Protein AF-A0A8J3ZK05-F1 (afdb_monomer)

Structure (mmCIF, N/CA/C/O backbone):
data_AF-A0A8J3ZK05-F1
#
_entry.id   AF-A0A8J3ZK05-F1
#
loop_
_atom_site.group_PDB
_atom_site.id
_atom_site.type_symbol
_atom_site.label_atom_id
_atom_site.label_alt_id
_atom_site.label_comp_id
_atom_site.label_asym_id
_atom_site.label_entity_id
_atom_site.label_seq_id
_atom_site.pdbx_PDB_ins_code
_atom_site.Cartn_x
_atom_site.Cartn_y
_atom_site.Cartn_z
_atom_site.occupancy
_atom_site.B_iso_or_equiv
_atom_site.auth_seq_id
_atom_site.auth_comp_id
_atom_site.auth_asym_id
_atom_site.auth_atom_id
_atom_site.pdbx_PDB_model_num
ATOM 1 N N . MET A 1 1 ? -8.081 -12.816 9.085 1.00 96.75 1 MET A N 1
ATOM 2 C CA . MET A 1 1 ? -6.875 -12.286 9.758 1.00 96.75 1 MET A CA 1
ATOM 3 C C . MET A 1 1 ? -6.218 -11.251 8.855 1.00 96.75 1 MET A C 1
ATOM 5 O O . MET A 1 1 ? -6.296 -11.423 7.650 1.00 96.75 1 MET A O 1
ATOM 9 N N . TYR A 1 2 ? -5.614 -10.193 9.404 1.00 98.06 2 TYR A N 1
ATOM 10 C CA . TYR A 1 2 ? -4.837 -9.219 8.622 1.00 98.06 2 TYR A CA 1
ATOM 11 C C . TYR A 1 2 ? -3.349 -9.396 8.909 1.00 98.06 2 TYR A C 1
ATOM 13 O O . TYR A 1 2 ? -2.975 -9.487 10.077 1.00 98.06 2 TYR A O 1
ATOM 21 N N . VAL A 1 3 ? -2.526 -9.406 7.864 1.00 98.06 3 VAL A N 1
ATOM 22 C CA . VAL A 1 3 ? -1.064 -9.476 7.952 1.00 98.06 3 VAL A CA 1
ATOM 23 C C . VAL A 1 3 ? -0.496 -8.241 7.271 1.00 98.06 3 VAL A C 1
ATOM 25 O O . VAL A 1 3 ? -0.724 -8.031 6.086 1.00 98.06 3 VAL A O 1
ATOM 28 N N . ASN A 1 4 ? 0.213 -7.399 8.018 1.00 98.06 4 ASN A N 1
ATOM 29 C CA . ASN A 1 4 ? 0.840 -6.202 7.469 1.00 98.06 4 ASN A CA 1
ATOM 30 C C . ASN A 1 4 ? 2.235 -6.548 6.946 1.00 98.06 4 ASN A C 1
ATOM 32 O O . ASN A 1 4 ? 3.126 -6.882 7.721 1.00 98.06 4 ASN A O 1
ATOM 36 N N . LEU A 1 5 ? 2.411 -6.459 5.638 1.00 97.00 5 LEU A N 1
ATOM 37 C CA . LEU A 1 5 ? 3.672 -6.712 4.951 1.00 97.00 5 LEU A CA 1
ATOM 38 C C . LEU A 1 5 ? 4.384 -5.400 4.570 1.00 97.00 5 LEU A C 1
ATOM 40 O O . LEU A 1 5 ? 5.341 -5.386 3.804 1.00 97.00 5 LEU A O 1
ATOM 44 N N . THR A 1 6 ? 3.961 -4.274 5.146 1.00 95.75 6 THR A N 1
ATOM 45 C CA . THR A 1 6 ? 4.706 -3.013 5.084 1.00 95.75 6 THR A CA 1
ATOM 46 C C . THR A 1 6 ? 5.735 -2.938 6.226 1.00 95.75 6 THR A C 1
ATOM 48 O O . THR A 1 6 ? 5.556 -3.581 7.264 1.00 95.75 6 THR A O 1
ATOM 51 N N . PRO A 1 7 ? 6.828 -2.161 6.084 1.00 95.88 7 PRO A N 1
ATOM 52 C CA . PRO A 1 7 ? 7.903 -2.121 7.083 1.00 95.88 7 PRO A CA 1
ATOM 53 C C . PRO A 1 7 ? 7.535 -1.403 8.392 1.00 95.88 7 PRO A C 1
ATOM 55 O O . PRO A 1 7 ? 8.299 -1.472 9.354 1.00 95.88 7 PRO A O 1
ATOM 58 N N . HIS A 1 8 ? 6.398 -0.705 8.446 1.00 97.00 8 HIS A N 1
ATOM 59 C CA . HIS A 1 8 ? 6.000 0.115 9.591 1.00 97.00 8 HIS A CA 1
ATOM 60 C C . HIS A 1 8 ? 4.611 -0.278 10.107 1.00 97.00 8 HIS A C 1
ATOM 62 O O . HIS A 1 8 ? 3.798 -0.810 9.345 1.00 97.00 8 HIS A O 1
ATOM 68 N N . PRO A 1 9 ? 4.312 -0.039 11.399 1.00 98.12 9 PRO A N 1
ATOM 69 C CA . PRO A 1 9 ? 2.967 -0.225 11.925 1.00 98.12 9 PRO A CA 1
ATOM 70 C C . PRO A 1 9 ? 1.939 0.553 11.106 1.00 98.12 9 PRO A C 1
ATOM 72 O O . PRO A 1 9 ? 2.128 1.727 10.796 1.00 98.12 9 PRO A O 1
ATOM 75 N N . LEU A 1 10 ? 0.827 -0.100 10.779 1.00 98.38 10 LEU A N 1
ATOM 76 C CA . LEU A 1 10 ? -0.262 0.532 10.050 1.00 98.38 10 LEU A CA 1
ATOM 77 C C . LEU A 1 10 ? -1.322 1.032 11.027 1.00 98.38 10 LEU A C 1
ATOM 79 O O . LEU A 1 10 ? -2.020 0.234 11.656 1.00 98.38 10 LEU A O 1
ATOM 83 N N . HIS A 1 11 ? -1.446 2.351 11.133 1.00 98.56 11 HIS A N 1
ATOM 84 C CA . HIS A 1 11 ? -2.412 3.019 11.998 1.00 98.56 11 HIS A CA 1
ATOM 85 C C . HIS A 1 11 ? -3.693 3.293 11.205 1.00 98.56 11 HIS A C 1
ATOM 87 O O . HIS A 1 11 ? -3.723 4.171 10.349 1.00 98.56 11 HIS A O 1
ATOM 93 N N . ILE A 1 12 ? -4.749 2.522 11.452 1.00 98.62 12 ILE A N 1
ATOM 94 C CA . ILE A 1 12 ? -6.049 2.695 10.799 1.00 98.62 12 ILE A CA 1
ATOM 95 C C . ILE A 1 12 ? -6.890 3.654 11.634 1.00 98.62 12 ILE A C 1
ATOM 97 O O . ILE A 1 12 ? -7.221 3.354 12.781 1.00 98.62 12 ILE A O 1
ATOM 101 N N . TYR A 1 13 ? -7.252 4.789 11.050 1.00 98.75 13 TYR A N 1
ATOM 102 C CA . TYR A 1 13 ? -8.032 5.838 11.702 1.00 98.75 13 TYR A CA 1
ATOM 103 C C . TYR A 1 13 ? -9.547 5.666 11.484 1.00 98.75 13 TYR A C 1
ATOM 105 O O . TYR A 1 13 ? -9.953 5.066 10.484 1.00 98.75 13 TYR A O 1
ATOM 113 N N . PRO A 1 14 ? -10.395 6.198 12.389 1.00 98.69 14 PRO A N 1
ATOM 114 C CA . PRO A 1 14 ? -11.843 6.290 12.183 1.00 98.69 14 PRO A CA 1
ATOM 115 C C . PRO A 1 14 ? -12.223 6.939 10.843 1.00 98.69 14 PRO A C 1
ATOM 117 O O . PRO A 1 14 ? -11.527 7.834 10.361 1.00 98.69 14 PRO A O 1
ATOM 120 N N . LEU A 1 15 ? -13.336 6.512 10.237 1.00 98.38 15 LEU A N 1
ATOM 121 C CA . LEU A 1 15 ? -13.745 6.963 8.895 1.00 98.38 15 LEU A CA 1
ATOM 122 C C . LEU A 1 15 ? -14.036 8.467 8.805 1.00 98.38 15 LEU A C 1
ATOM 124 O O . LEU A 1 15 ? -13.901 9.044 7.728 1.00 98.38 15 LEU A O 1
ATOM 128 N N . ASP A 1 16 ? -14.437 9.068 9.917 1.00 98.31 16 ASP A N 1
ATOM 129 C CA . ASP A 1 16 ? -14.740 10.486 10.103 1.00 98.31 16 ASP A CA 1
ATOM 130 C C . ASP A 1 16 ? -13.510 11.327 10.476 1.00 98.31 16 ASP A C 1
ATOM 132 O O . ASP A 1 16 ? -13.614 12.548 10.583 1.00 98.31 16 ASP A O 1
ATOM 136 N N . THR A 1 17 ? -12.332 10.706 10.622 1.00 98.56 17 THR A N 1
ATOM 137 C CA . THR A 1 17 ? -11.081 11.437 10.865 1.00 98.56 17 THR A CA 1
ATOM 138 C C . THR A 1 17 ? -10.833 12.416 9.712 1.00 98.56 17 THR A C 1
ATOM 140 O O . THR A 1 17 ? -10.910 12.003 8.548 1.00 98.56 17 THR A O 1
ATOM 143 N N . PRO A 1 18 ? -10.524 13.696 9.982 1.00 98.44 18 PRO A N 1
ATOM 144 C CA . PRO A 1 18 ? -10.164 14.652 8.940 1.00 98.44 18 PRO A CA 1
ATOM 145 C C . PRO A 1 18 ? -8.935 14.212 8.132 1.00 98.44 18 PRO A C 1
ATOM 147 O O . PRO A 1 18 ? -8.128 13.403 8.581 1.00 98.44 18 PRO A O 1
ATOM 150 N N . ASP A 1 19 ? -8.762 14.772 6.934 1.00 98.56 19 ASP A N 1
ATOM 151 C CA . ASP A 1 19 ? -7.610 14.462 6.070 1.00 98.56 19 ASP A CA 1
ATOM 152 C C . ASP A 1 19 ? -6.268 14.859 6.703 1.00 98.56 19 ASP A C 1
ATOM 154 O O . ASP A 1 19 ? -5.235 14.269 6.381 1.00 98.56 19 ASP A O 1
ATOM 158 N N . ARG A 1 20 ? -6.291 15.856 7.593 1.00 98.56 20 ARG A N 1
ATOM 159 C CA . ARG A 1 20 ? -5.142 16.335 8.360 1.00 98.56 20 ARG A CA 1
ATOM 160 C C . ARG A 1 20 ? -5.507 16.456 9.828 1.00 98.56 20 ARG A C 1
ATOM 162 O O . ARG A 1 20 ? -6.559 17.013 10.140 1.00 98.56 20 ARG A O 1
ATOM 169 N N . ILE A 1 21 ? -4.638 15.978 10.705 1.00 98.50 21 ILE A N 1
ATOM 170 C CA . ILE A 1 21 ? -4.811 16.073 12.156 1.00 98.50 21 ILE A CA 1
ATOM 171 C C . ILE A 1 21 ? -3.481 16.416 12.827 1.00 98.50 21 ILE A C 1
ATOM 173 O O . ILE A 1 21 ? -2.419 16.102 12.298 1.00 98.50 21 ILE A O 1
ATOM 177 N N . GLU A 1 22 ? -3.540 17.006 14.017 1.00 98.38 22 GLU A N 1
ATOM 178 C CA . GLU A 1 22 ? -2.376 17.068 14.906 1.00 98.38 22 GLU A CA 1
ATOM 179 C C . GLU A 1 22 ? -2.007 15.632 15.338 1.00 98.38 22 GLU A C 1
ATOM 181 O O . GLU A 1 22 ? -2.908 14.881 15.750 1.00 98.38 22 GLU A O 1
ATOM 186 N N . PRO A 1 23 ? -0.736 15.204 15.265 1.00 96.69 23 PRO A N 1
ATOM 187 C CA . PRO A 1 23 ? -0.328 13.883 15.730 1.00 96.69 23 PRO A CA 1
ATOM 188 C C . PRO A 1 23 ? -0.796 13.591 17.165 1.00 96.69 23 PRO A C 1
ATOM 190 O O . PRO A 1 23 ? -0.569 14.355 18.095 1.00 96.69 23 PRO A O 1
ATOM 193 N N . GLY A 1 24 ? -1.487 12.464 17.349 1.00 96.19 24 GLY A N 1
ATOM 194 C CA . GLY A 1 24 ? -2.019 12.045 18.651 1.00 96.19 24 GLY A CA 1
ATOM 195 C C . GLY A 1 24 ? -3.367 12.660 19.048 1.00 96.19 24 GLY A C 1
ATOM 196 O O . GLY A 1 24 ? -3.973 12.177 20.001 1.00 96.19 24 GLY A O 1
ATOM 197 N N . SER A 1 25 ? -3.890 13.645 18.306 1.00 98.19 25 SER A N 1
ATOM 198 C CA . SER A 1 25 ? -5.218 14.230 18.584 1.00 98.19 25 SER A CA 1
ATOM 199 C C . SER A 1 25 ? -6.383 13.264 18.343 1.00 98.19 25 SER A C 1
ATOM 201 O O . SER A 1 25 ? -7.429 13.381 18.978 1.00 98.19 25 SER A O 1
ATOM 203 N N . VAL A 1 26 ? -6.196 12.284 17.456 1.00 98.31 26 VAL A N 1
ATOM 204 C CA . VAL A 1 26 ? -7.147 11.199 17.194 1.00 98.31 26 VAL A CA 1
ATOM 205 C C . VAL A 1 26 ? -6.427 9.872 17.391 1.00 98.31 26 VAL A C 1
ATOM 207 O O . VAL A 1 26 ? -5.375 9.630 16.797 1.00 98.31 26 VAL A O 1
ATOM 210 N N . ALA A 1 27 ? -6.989 8.993 18.219 1.00 98.38 27 ALA A N 1
ATOM 211 C CA . ALA A 1 27 ? -6.461 7.647 18.395 1.00 98.38 27 ALA A CA 1
ATOM 212 C C . ALA A 1 27 ? -6.761 6.784 17.159 1.00 98.38 27 ALA A C 1
ATOM 214 O O . ALA A 1 27 ? -7.867 6.815 16.614 1.00 98.38 27 ALA A O 1
ATOM 215 N N . ALA A 1 28 ? -5.789 5.974 16.734 1.00 98.31 28 ALA A N 1
ATOM 216 C CA . ALA A 1 28 ? -6.032 4.976 15.701 1.00 98.31 28 ALA A CA 1
ATOM 217 C C . ALA A 1 28 ? -7.085 3.969 16.195 1.00 98.31 28 ALA A C 1
ATOM 219 O O . ALA A 1 28 ? -6.960 3.413 17.286 1.00 98.31 28 ALA A O 1
ATOM 220 N N . ALA A 1 29 ? -8.096 3.692 15.373 1.00 98.25 29 ALA A N 1
ATOM 221 C CA . ALA A 1 29 ? -9.099 2.666 15.646 1.00 98.25 29 ALA A CA 1
ATOM 222 C C . ALA A 1 29 ? -8.474 1.263 15.692 1.00 98.25 29 ALA A C 1
ATOM 224 O O . ALA A 1 29 ? -8.958 0.372 16.390 1.00 98.25 29 ALA A O 1
ATOM 225 N N . ARG A 1 30 ? -7.391 1.054 14.935 1.00 98.44 30 ARG A N 1
ATOM 226 C CA . ARG A 1 30 ? -6.609 -0.182 14.955 1.00 98.44 30 ARG A CA 1
ATOM 227 C C . ARG A 1 30 ? -5.161 0.090 14.583 1.00 98.44 30 ARG A C 1
ATOM 229 O O . ARG A 1 30 ? -4.898 0.852 13.662 1.00 98.44 30 ARG A O 1
ATOM 236 N N . ILE A 1 31 ? -4.235 -0.601 15.236 1.00 98.44 31 ILE A N 1
ATOM 237 C CA . ILE A 1 31 ? -2.822 -0.630 14.850 1.00 98.44 31 ILE A CA 1
ATOM 238 C C . ILE A 1 31 ? -2.491 -2.057 14.419 1.00 98.44 31 ILE A C 1
ATOM 240 O O . ILE A 1 31 ? -2.759 -3.006 15.158 1.00 98.44 31 ILE A O 1
ATOM 244 N N . ILE A 1 32 ? -1.957 -2.224 13.210 1.00 98.44 32 ILE A N 1
ATOM 245 C CA . ILE A 1 32 ? -1.521 -3.526 12.692 1.00 98.44 32 ILE A CA 1
ATOM 246 C C . ILE A 1 32 ? 0.012 -3.513 12.626 1.00 98.44 32 ILE A C 1
ATOM 248 O O . ILE A 1 32 ? 0.568 -2.823 11.763 1.00 98.44 32 ILE A O 1
ATOM 252 N N . PRO A 1 33 ? 0.715 -4.222 13.530 1.00 98.31 33 PRO A N 1
ATOM 253 C CA . PRO A 1 33 ? 2.174 -4.243 13.524 1.00 98.31 33 PRO A CA 1
ATOM 254 C C . PRO A 1 33 ? 2.692 -4.922 12.249 1.00 98.31 33 PRO A C 1
ATOM 256 O O . PRO A 1 33 ? 1.975 -5.759 11.692 1.00 98.31 33 PRO A O 1
ATOM 259 N N . PRO A 1 34 ? 3.915 -4.599 11.791 1.00 98.06 34 PRO A N 1
ATOM 260 C CA . PRO A 1 34 ? 4.570 -5.359 10.733 1.00 98.06 34 PRO A CA 1
ATOM 261 C C . PRO A 1 34 ? 4.590 -6.853 11.064 1.00 98.06 34 PRO A C 1
ATOM 263 O O . PRO A 1 34 ? 4.740 -7.241 12.226 1.00 98.06 34 PRO A O 1
ATOM 266 N N . SER A 1 35 ? 4.437 -7.690 10.043 1.00 97.38 35 SER A N 1
ATOM 267 C CA . SER A 1 35 ? 4.545 -9.137 10.185 1.00 97.38 35 SER A CA 1
ATOM 268 C C . SER A 1 35 ? 5.934 -9.515 10.695 1.00 97.38 35 SER A C 1
ATOM 270 O O . SER A 1 35 ? 6.943 -9.092 10.139 1.00 97.38 35 SER A O 1
ATOM 272 N N . SER A 1 36 ? 5.995 -10.346 11.736 1.00 96.69 36 SER A N 1
ATOM 273 C CA . SER A 1 36 ? 7.248 -10.960 12.190 1.00 96.69 36 SER A CA 1
ATOM 274 C C . SER A 1 36 ? 7.613 -12.212 11.389 1.00 96.69 36 SER A C 1
ATOM 276 O O . SER A 1 36 ? 8.771 -12.617 11.381 1.00 96.69 36 SER A O 1
ATOM 278 N N . ALA A 1 37 ? 6.632 -12.832 10.727 1.00 96.25 37 ALA A N 1
ATOM 279 C CA . ALA A 1 37 ? 6.803 -14.080 9.985 1.00 96.25 37 ALA A CA 1
ATOM 280 C C . ALA A 1 37 ? 7.218 -13.863 8.523 1.00 96.25 37 ALA A C 1
ATOM 282 O O . ALA A 1 37 ? 7.722 -14.782 7.881 1.00 96.25 37 ALA A O 1
ATOM 283 N N . HIS A 1 38 ? 6.987 -12.664 7.987 1.00 94.31 38 HIS A N 1
ATOM 284 C CA . HIS A 1 38 ? 7.220 -12.351 6.583 1.00 94.31 38 HIS A CA 1
ATOM 285 C C . HIS A 1 38 ? 7.986 -11.032 6.466 1.00 94.31 38 HIS A C 1
ATOM 287 O O . HIS A 1 38 ? 7.596 -10.062 7.119 1.00 94.31 38 HIS A O 1
ATOM 293 N N . PRO A 1 39 ? 9.052 -10.970 5.649 1.00 92.44 39 PRO A N 1
ATOM 294 C CA . PRO A 1 39 ? 9.721 -9.709 5.372 1.00 92.44 39 PRO A CA 1
ATOM 295 C C . PRO A 1 39 ? 8.771 -8.764 4.618 1.00 92.44 39 PRO A C 1
ATOM 297 O O . PRO A 1 39 ? 7.850 -9.238 3.949 1.00 92.44 39 PRO A O 1
ATOM 300 N N . PRO A 1 40 ? 8.994 -7.439 4.679 1.00 93.50 40 PRO A N 1
ATOM 301 C CA . PRO A 1 40 ? 8.180 -6.511 3.914 1.00 93.50 40 PRO A CA 1
ATOM 302 C C . PRO A 1 40 ? 8.276 -6.789 2.414 1.00 93.50 40 PRO A C 1
ATOM 304 O O . PRO A 1 40 ? 9.395 -6.879 1.892 1.00 93.50 40 PRO A O 1
ATOM 307 N N . ALA A 1 41 ? 7.145 -6.894 1.714 1.00 90.31 41 ALA A N 1
ATOM 308 C CA . ALA A 1 41 ? 7.199 -7.117 0.278 1.00 90.31 41 ALA A CA 1
ATOM 309 C C . ALA A 1 41 ? 7.644 -5.845 -0.441 1.00 90.31 41 ALA A C 1
ATOM 311 O O . ALA A 1 41 ? 7.339 -4.707 -0.067 1.00 90.31 41 ALA A O 1
ATOM 312 N N . ARG A 1 42 ? 8.415 -6.045 -1.503 1.00 88.25 42 ARG A N 1
ATOM 313 C CA . ARG A 1 42 ? 8.965 -4.979 -2.338 1.00 88.25 42 ARG A CA 1
ATOM 314 C C . ARG A 1 42 ? 8.777 -5.376 -3.781 1.00 88.25 42 ARG A C 1
ATOM 316 O O . ARG A 1 42 ? 8.787 -6.557 -4.086 1.00 88.25 42 ARG A O 1
ATOM 323 N N . LEU A 1 43 ? 8.620 -4.406 -4.671 1.00 87.06 43 LEU A N 1
ATOM 324 C CA . LEU A 1 43 ? 8.711 -4.699 -6.094 1.00 87.06 43 LEU A CA 1
ATOM 325 C C . LEU A 1 43 ? 10.186 -4.956 -6.431 1.00 87.06 43 LEU A C 1
ATOM 327 O O . LEU A 1 43 ? 11.043 -4.177 -6.012 1.00 87.06 43 LEU A O 1
ATOM 331 N N . GLY A 1 44 ? 10.473 -6.048 -7.142 1.00 85.12 44 GLY A N 1
ATOM 332 C CA . GLY A 1 44 ? 11.817 -6.314 -7.645 1.00 85.12 44 GLY A CA 1
ATOM 333 C C . GLY A 1 44 ? 12.272 -5.185 -8.569 1.00 85.12 44 GLY A C 1
ATOM 334 O O . GLY A 1 44 ? 11.454 -4.559 -9.253 1.00 85.12 44 GLY A O 1
ATOM 335 N N . GLN A 1 45 ? 13.572 -4.908 -8.552 1.00 87.75 45 GLN A N 1
ATOM 336 C CA . GLN A 1 45 ? 14.191 -3.902 -9.404 1.00 87.75 45 GLN A CA 1
ATOM 337 C C . GLN A 1 45 ? 15.431 -4.497 -10.061 1.00 87.75 45 GLN A C 1
ATOM 339 O O . GLN A 1 45 ? 16.261 -5.107 -9.392 1.00 87.75 45 GLN A O 1
ATOM 344 N N . THR A 1 46 ? 15.562 -4.291 -11.363 1.00 88.00 46 THR A N 1
ATOM 345 C CA . THR A 1 46 ? 16.748 -4.664 -12.129 1.00 88.00 46 THR A CA 1
ATOM 346 C C . THR A 1 46 ? 17.232 -3.419 -12.851 1.00 88.00 46 THR A C 1
ATOM 348 O O . THR A 1 46 ? 16.519 -2.873 -13.693 1.00 88.00 46 THR A O 1
ATOM 351 N N . VAL A 1 47 ? 18.426 -2.946 -12.492 1.00 90.50 47 VAL A N 1
ATOM 352 C CA . VAL A 1 47 ? 19.091 -1.865 -13.225 1.00 90.50 47 VAL A CA 1
ATOM 353 C C . VAL A 1 47 ? 19.450 -2.411 -14.604 1.00 90.50 47 VAL A C 1
ATOM 355 O O . VAL A 1 47 ? 20.075 -3.464 -14.712 1.00 90.50 47 VAL A O 1
ATOM 358 N N . LEU A 1 48 ? 18.985 -1.742 -15.651 1.00 90.00 48 LEU A N 1
ATOM 359 C CA . LEU A 1 48 ? 19.356 -2.039 -17.026 1.00 90.00 48 LEU A CA 1
ATOM 360 C C . LEU A 1 48 ? 20.738 -1.420 -17.260 1.00 90.00 48 LEU A C 1
ATOM 362 O O . LEU A 1 48 ? 20.995 -0.318 -16.784 1.00 90.00 48 LEU A O 1
ATOM 366 N N . ASP A 1 49 ? 21.627 -2.097 -17.994 1.00 87.12 49 ASP A N 1
ATOM 367 C CA . ASP A 1 49 ? 23.015 -1.649 -18.251 1.00 87.12 49 ASP A CA 1
ATOM 368 C C . ASP A 1 49 ? 23.119 -0.330 -19.067 1.00 87.12 49 ASP A C 1
ATOM 370 O O . ASP A 1 49 ? 24.173 0.010 -19.609 1.00 87.12 49 ASP A O 1
ATOM 374 N N . SER A 1 50 ? 22.029 0.432 -19.177 1.00 86.25 50 SER A N 1
ATOM 375 C CA . SER A 1 50 ? 21.966 1.778 -19.728 1.00 86.25 50 SER A CA 1
ATOM 376 C C . SER A 1 50 ? 21.824 2.827 -18.621 1.00 86.25 50 SER A C 1
ATOM 378 O O . SER A 1 50 ? 20.921 2.800 -17.784 1.00 86.25 50 SER A O 1
ATOM 380 N N . CYS A 1 51 ? 22.710 3.820 -18.654 1.00 93.38 51 CYS A N 1
ATOM 381 C CA . CYS A 1 51 ? 22.559 5.051 -17.893 1.00 93.38 51 CYS A CA 1
ATOM 382 C C . CYS A 1 51 ? 22.928 6.255 -18.764 1.00 93.38 51 CYS A C 1
ATOM 384 O O . CYS A 1 51 ? 23.714 6.153 -19.711 1.00 93.38 51 CYS A O 1
ATOM 386 N N . PHE A 1 52 ? 22.362 7.415 -18.448 1.00 94.75 52 PHE A N 1
ATOM 387 C CA . PHE A 1 52 ? 22.755 8.682 -19.057 1.00 94.75 52 PHE A CA 1
ATOM 388 C C . PHE A 1 52 ? 22.900 9.766 -17.995 1.00 94.75 52 PHE A C 1
ATOM 390 O O . PHE A 1 52 ? 22.415 9.639 -16.874 1.00 94.75 52 PHE A O 1
ATOM 397 N N . ARG A 1 53 ? 23.601 10.850 -18.334 1.00 96.75 53 ARG A N 1
ATOM 398 C CA . ARG A 1 53 ? 23.687 12.034 -17.475 1.00 96.75 53 ARG A CA 1
ATOM 399 C C . ARG A 1 53 ? 22.813 13.152 -18.024 1.00 96.75 53 ARG A C 1
ATOM 401 O O . ARG A 1 53 ? 22.888 13.459 -19.211 1.00 96.75 53 ARG A O 1
ATOM 408 N N . HIS A 1 54 ? 22.047 13.792 -17.150 1.00 94.81 54 HIS A N 1
ATOM 409 C CA . HIS A 1 54 ? 21.281 15.000 -17.447 1.00 94.81 54 HIS A CA 1
ATOM 410 C C . HIS A 1 54 ? 21.592 16.048 -16.378 1.00 94.81 54 HIS A C 1
ATOM 412 O O . HIS A 1 54 ? 21.409 15.782 -15.196 1.00 94.81 54 HIS A O 1
ATOM 418 N N . ASP A 1 55 ? 22.156 17.192 -16.774 1.00 95.06 55 ASP A N 1
ATOM 419 C CA . ASP A 1 55 ? 22.585 18.265 -15.861 1.00 95.06 55 ASP A CA 1
ATOM 420 C C . ASP A 1 55 ? 23.478 17.785 -14.698 1.00 95.06 55 ASP A C 1
ATOM 422 O O . ASP A 1 55 ? 23.359 18.206 -13.551 1.00 95.06 55 ASP A O 1
ATOM 426 N N . GLY A 1 56 ? 24.392 16.855 -14.995 1.00 96.12 56 GLY A N 1
ATOM 427 C CA . GLY A 1 56 ? 25.308 16.268 -14.011 1.00 96.12 56 GLY A CA 1
ATOM 428 C C . GLY A 1 56 ? 24.704 15.150 -13.153 1.00 96.12 56 GLY A C 1
ATOM 429 O O . GLY A 1 56 ? 25.461 14.423 -12.507 1.00 96.12 56 GLY A O 1
ATOM 430 N N . ILE A 1 57 ? 23.387 14.943 -13.209 1.00 95.94 57 ILE A N 1
ATOM 431 C CA . ILE A 1 57 ? 22.664 13.878 -12.503 1.00 95.94 57 ILE A CA 1
ATOM 432 C C . ILE A 1 57 ? 22.759 12.585 -13.315 1.00 95.94 57 ILE A C 1
ATOM 434 O O . ILE A 1 57 ? 22.515 12.595 -14.520 1.00 95.94 57 ILE A O 1
ATOM 438 N N . VAL A 1 58 ? 23.128 11.476 -12.669 1.00 96.38 58 VAL A N 1
ATOM 439 C CA . VAL A 1 58 ? 23.104 10.141 -13.286 1.00 96.38 58 VAL A CA 1
ATOM 440 C C . VAL A 1 58 ? 21.675 9.613 -13.246 1.00 96.38 58 VAL A C 1
ATOM 442 O O . VAL A 1 58 ? 21.055 9.585 -12.186 1.00 96.38 58 VAL A O 1
ATOM 445 N N . VAL A 1 59 ? 21.167 9.209 -14.404 1.00 96.62 59 VAL A N 1
ATOM 446 C CA . VAL A 1 59 ? 19.859 8.584 -14.583 1.00 96.62 59 VAL A CA 1
ATOM 447 C C . VAL A 1 59 ? 20.095 7.156 -15.055 1.00 96.62 59 VAL A C 1
ATOM 449 O O . VAL A 1 59 ? 20.719 6.944 -16.095 1.00 96.62 59 VAL A O 1
ATOM 452 N N . GLU A 1 60 ? 19.622 6.191 -14.276 1.00 96.19 60 GLU A N 1
ATOM 453 C CA . GLU A 1 60 ? 19.668 4.766 -14.604 1.00 96.19 60 GLU A CA 1
ATOM 454 C C . GLU A 1 60 ? 18.311 4.325 -15.146 1.00 96.19 60 GLU A C 1
ATOM 456 O O . GLU A 1 60 ? 17.265 4.722 -14.621 1.00 96.19 60 GLU A O 1
ATOM 461 N N . ASP A 1 61 ? 18.321 3.483 -16.175 1.00 92.38 61 ASP A N 1
ATOM 462 C CA . A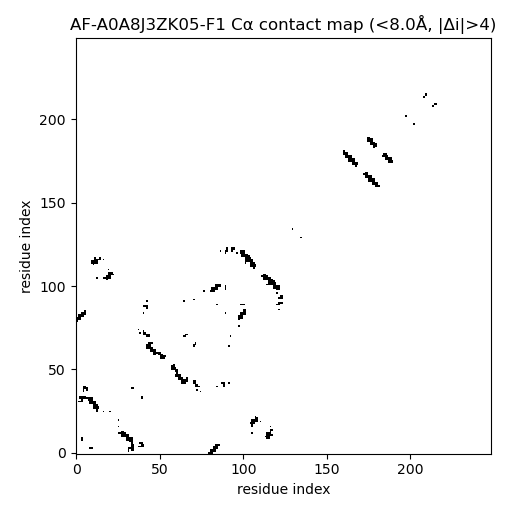SP A 1 61 ? 17.105 2.803 -16.595 1.00 92.38 61 ASP A CA 1
ATOM 463 C C . ASP A 1 61 ? 16.876 1.604 -15.668 1.00 92.38 61 ASP A C 1
ATOM 465 O O . ASP A 1 61 ? 17.725 0.727 -15.543 1.00 92.38 61 ASP A O 1
ATOM 469 N N . VAL A 1 62 ? 15.725 1.551 -14.996 1.00 90.62 62 VAL A N 1
ATOM 470 C CA . VAL A 1 62 ? 15.401 0.474 -14.049 1.00 90.62 62 VAL A CA 1
ATOM 471 C C . VAL A 1 62 ? 14.125 -0.226 -14.491 1.00 90.62 62 VAL A C 1
ATOM 473 O O . VAL A 1 62 ? 13.067 0.394 -14.625 1.00 90.62 62 VAL A O 1
ATOM 476 N N . ALA A 1 63 ? 14.211 -1.538 -14.695 1.00 85.88 63 ALA A N 1
ATOM 477 C CA . ALA A 1 63 ? 13.044 -2.384 -14.865 1.00 85.88 63 ALA A CA 1
ATOM 478 C C . ALA A 1 63 ? 12.488 -2.756 -13.488 1.00 85.88 63 ALA A C 1
ATOM 480 O O . ALA A 1 63 ? 13.147 -3.420 -12.689 1.00 85.88 63 ALA A O 1
ATOM 481 N N . PHE A 1 64 ? 11.255 -2.334 -13.222 1.00 84.94 64 PHE A N 1
ATOM 482 C CA . PHE A 1 64 ? 10.516 -2.730 -12.031 1.00 84.94 64 PHE A CA 1
ATOM 483 C C . PHE A 1 64 ? 9.578 -3.877 -12.365 1.00 84.94 64 PHE A C 1
ATOM 485 O O . PHE A 1 64 ? 8.809 -3.809 -13.327 1.00 84.94 64 PHE A O 1
ATOM 492 N N . GLY A 1 65 ? 9.599 -4.922 -11.553 1.00 76.62 65 GLY A N 1
ATOM 493 C CA . GLY A 1 65 ? 8.767 -6.082 -11.804 1.00 76.62 65 GLY A CA 1
ATOM 494 C C . GLY A 1 65 ? 9.229 -7.313 -11.046 1.00 76.62 65 GLY A C 1
ATOM 495 O O . GLY A 1 65 ? 10.152 -7.247 -10.236 1.00 76.62 65 GLY A O 1
ATOM 496 N N . PRO A 1 66 ? 8.565 -8.448 -11.279 1.00 66.56 66 PRO A N 1
ATOM 497 C CA . PRO A 1 66 ? 9.078 -9.721 -10.818 1.00 66.56 66 PRO A CA 1
ATOM 498 C C . PRO A 1 66 ? 10.438 -9.989 -11.478 1.00 66.56 66 PRO A C 1
ATOM 500 O O . PRO A 1 66 ? 10.497 -10.101 -12.703 1.00 66.56 66 PRO A O 1
ATOM 503 N N . GLU A 1 67 ? 11.523 -10.100 -10.706 1.00 59.31 67 GLU A N 1
ATOM 504 C CA . GLU A 1 67 ? 12.784 -10.642 -11.232 1.00 59.31 67 GLU A CA 1
ATOM 505 C C . GLU A 1 67 ? 12.473 -12.012 -11.846 1.00 59.31 67 GLU A C 1
ATOM 507 O O . GLU A 1 67 ? 11.969 -12.893 -11.149 1.00 59.31 67 GLU A O 1
ATOM 512 N N . ALA A 1 68 ? 12.680 -12.173 -13.157 1.00 52.88 68 ALA A N 1
ATOM 513 C CA . ALA A 1 68 ? 12.548 -13.450 -13.864 1.00 52.88 68 ALA A CA 1
ATOM 514 C C . ALA A 1 68 ? 11.344 -14.321 -13.413 1.00 52.88 68 ALA A C 1
ATOM 516 O O . ALA A 1 68 ? 11.495 -15.496 -13.081 1.00 52.88 68 ALA A O 1
ATOM 517 N N . GLY A 1 69 ? 10.139 -13.740 -13.348 1.00 46.91 69 GLY A N 1
ATOM 518 C CA . GLY A 1 69 ? 8.910 -14.482 -13.026 1.00 46.91 69 GLY A CA 1
ATOM 519 C C . GLY A 1 69 ? 8.593 -14.668 -11.537 1.00 46.91 69 GLY A C 1
ATOM 520 O O . GLY A 1 69 ? 7.595 -15.309 -11.223 1.00 46.91 69 GLY A O 1
ATOM 521 N N . HIS A 1 70 ? 9.359 -14.075 -10.619 1.00 48.22 70 HIS A N 1
ATOM 522 C CA . HIS A 1 70 ? 9.044 -14.081 -9.190 1.00 48.22 70 HIS A CA 1
ATOM 523 C C . HIS A 1 70 ? 8.498 -12.719 -8.771 1.00 48.22 70 HIS A C 1
ATOM 525 O O . HIS A 1 70 ? 9.255 -11.766 -8.597 1.00 48.22 70 HIS A O 1
ATOM 531 N N . THR A 1 71 ? 7.175 -12.596 -8.609 1.00 54.91 71 THR A N 1
ATOM 532 C CA . THR A 1 71 ? 6.593 -11.463 -7.870 1.00 54.91 71 THR A CA 1
ATOM 533 C C . THR A 1 71 ? 7.225 -11.482 -6.496 1.00 54.91 71 THR A C 1
ATOM 535 O O . THR A 1 71 ? 6.976 -12.406 -5.726 1.00 54.91 71 THR A O 1
ATOM 538 N N . ALA A 1 72 ? 8.115 -10.533 -6.240 1.00 57.75 72 ALA A N 1
ATOM 539 C CA . ALA A 1 72 ? 8.945 -10.528 -5.054 1.00 57.75 72 ALA A CA 1
ATOM 540 C C . ALA A 1 72 ? 8.120 -10.807 -3.779 1.00 57.75 72 ALA A C 1
ATOM 542 O O . ALA A 1 72 ? 7.195 -10.074 -3.440 1.00 57.75 72 ALA A O 1
ATOM 543 N N . ALA A 1 73 ? 8.462 -11.933 -3.142 1.00 75.25 73 ALA A N 1
ATOM 544 C CA . ALA A 1 73 ? 8.172 -12.361 -1.773 1.00 75.25 73 ALA A CA 1
ATOM 545 C C . ALA A 1 73 ? 6.750 -12.153 -1.207 1.00 75.25 73 ALA A C 1
ATOM 547 O O . ALA A 1 73 ? 6.608 -12.004 0.007 1.00 75.25 73 ALA A O 1
ATOM 548 N N . LEU A 1 74 ? 5.692 -12.180 -2.023 1.00 90.75 74 LEU A N 1
ATOM 549 C CA . LEU A 1 74 ? 4.342 -12.285 -1.466 1.00 90.75 74 LEU A CA 1
ATOM 550 C C . LEU A 1 74 ? 4.124 -13.707 -0.922 1.00 90.75 74 LEU A C 1
ATOM 552 O O . LEU A 1 74 ? 4.336 -14.663 -1.669 1.00 90.75 74 LEU A O 1
ATOM 556 N N . PRO A 1 75 ? 3.680 -13.876 0.336 1.00 93.38 75 PRO A N 1
ATOM 557 C CA . PRO A 1 75 ? 3.287 -15.183 0.850 1.00 93.38 75 PRO A CA 1
ATOM 558 C C . PRO A 1 75 ? 2.153 -15.790 0.018 1.00 93.38 75 PRO A C 1
ATOM 560 O O . PRO A 1 75 ? 1.302 -15.062 -0.510 1.00 93.38 75 PRO A O 1
ATOM 563 N N . ASP A 1 76 ? 2.105 -17.120 -0.069 1.00 93.62 76 ASP A N 1
ATOM 564 C CA . ASP A 1 76 ? 0.996 -17.818 -0.721 1.00 93.62 76 ASP A CA 1
ATOM 565 C C . ASP A 1 76 ? -0.353 -17.418 -0.094 1.00 93.62 76 ASP A C 1
ATOM 567 O O . ASP A 1 76 ? -0.421 -17.181 1.116 1.00 93.62 76 ASP A O 1
ATOM 571 N N . PRO A 1 77 ? -1.439 -17.317 -0.885 1.00 95.56 77 PRO A N 1
ATOM 572 C CA . PRO A 1 77 ? -2.755 -17.006 -0.343 1.00 95.56 77 PRO A CA 1
ATOM 573 C C . PRO A 1 77 ? -3.189 -18.045 0.693 1.00 95.56 77 PRO A C 1
ATOM 575 O O . PRO A 1 77 ? -3.209 -19.246 0.421 1.00 95.56 77 PRO A O 1
ATOM 578 N N . VAL A 1 78 ? -3.614 -17.577 1.866 1.00 97.25 78 VAL A N 1
ATOM 579 C CA . VAL A 1 78 ? -4.182 -18.424 2.921 1.00 97.25 78 VAL A CA 1
ATOM 580 C C . VAL A 1 78 ? -5.639 -18.038 3.129 1.00 97.25 78 VAL A C 1
ATOM 582 O O . VAL A 1 78 ? -5.952 -16.873 3.374 1.00 97.25 78 VAL A O 1
ATOM 585 N N . ALA A 1 79 ? -6.544 -19.017 3.070 1.00 97.06 79 ALA A N 1
ATOM 586 C CA . ALA A 1 79 ? -7.976 -18.783 3.230 1.00 97.06 79 ALA A CA 1
ATOM 587 C C . ALA A 1 79 ? -8.289 -18.015 4.529 1.00 97.06 79 ALA A C 1
ATOM 589 O O . ALA A 1 79 ? -7.830 -18.368 5.615 1.00 97.06 79 ALA A O 1
ATOM 590 N N . GLY A 1 80 ? -9.077 -16.943 4.408 1.00 97.25 80 GLY A N 1
ATOM 591 C CA . GLY A 1 80 ? -9.433 -16.074 5.532 1.00 97.25 80 GLY A CA 1
ATOM 592 C C . GLY A 1 80 ? -8.328 -15.109 5.982 1.00 97.25 80 GLY A C 1
ATOM 593 O O . GLY A 1 80 ? -8.544 -14.366 6.946 1.00 97.25 80 GLY A O 1
ATOM 594 N N . THR A 1 81 ? -7.177 -15.076 5.310 1.00 98.06 81 THR A N 1
ATOM 595 C CA . THR A 1 81 ? -6.099 -14.105 5.539 1.00 98.06 81 THR A CA 1
ATOM 596 C C . THR A 1 81 ? -6.112 -13.030 4.461 1.00 98.06 81 THR A C 1
ATOM 598 O O . THR A 1 81 ? -6.338 -13.312 3.294 1.00 98.06 81 THR A O 1
ATOM 601 N N . TRP A 1 82 ? -5.883 -11.791 4.883 1.00 98.38 82 TRP A N 1
ATOM 602 C CA . TRP A 1 82 ? -5.727 -10.628 4.023 1.00 98.38 82 TRP A CA 1
ATOM 603 C C . TRP A 1 82 ? -4.345 -10.032 4.257 1.00 98.38 82 TRP A C 1
ATOM 605 O O . TRP A 1 82 ? -3.998 -9.722 5.403 1.00 98.38 82 TRP A O 1
ATOM 615 N N . TYR A 1 83 ? -3.578 -9.844 3.192 1.00 97.81 83 TYR A N 1
ATOM 616 C CA . TYR A 1 83 ? -2.248 -9.245 3.262 1.00 97.81 83 TYR A CA 1
ATOM 617 C C . TYR A 1 83 ? -2.327 -7.763 2.908 1.00 97.81 83 TYR A C 1
ATOM 619 O O . TYR A 1 83 ? -2.953 -7.388 1.919 1.00 97.81 83 TYR A O 1
ATOM 627 N N . ILE A 1 84 ? -1.727 -6.910 3.735 1.00 98.25 84 ILE A N 1
ATOM 628 C CA . ILE A 1 84 ? -1.724 -5.460 3.546 1.00 98.25 84 ILE A CA 1
ATOM 629 C C . ILE A 1 84 ? -0.355 -5.020 3.053 1.00 98.25 84 ILE A C 1
ATOM 631 O O . ILE A 1 84 ? 0.648 -5.280 3.715 1.00 98.25 84 ILE A O 1
ATOM 635 N N . GLU A 1 85 ? -0.341 -4.316 1.926 1.00 96.12 85 GLU A N 1
ATOM 636 C CA . GLU A 1 85 ? 0.864 -3.992 1.170 1.00 96.12 85 GLU A CA 1
ATOM 637 C C . GLU A 1 85 ? 0.913 -2.546 0.685 1.00 96.12 85 GLU A C 1
ATOM 639 O O . GLU A 1 85 ? -0.074 -1.808 0.728 1.00 96.12 85 GLU A O 1
ATOM 644 N N . SER A 1 86 ? 2.072 -2.133 0.166 1.00 95.31 86 SER A N 1
ATOM 645 C CA . SER A 1 86 ? 2.174 -0.866 -0.566 1.00 95.31 86 SER A CA 1
ATOM 646 C C . SER A 1 86 ? 1.329 -0.884 -1.848 1.00 95.31 86 SER A C 1
ATOM 648 O O . SER A 1 86 ? 1.165 -1.922 -2.492 1.00 95.31 86 SER A O 1
ATOM 650 N N . LEU A 1 87 ? 0.833 0.288 -2.268 1.00 93.94 87 LEU A N 1
ATOM 651 C CA . LEU A 1 87 ? 0.031 0.417 -3.491 1.00 93.94 87 LEU A CA 1
ATOM 652 C C . LEU A 1 87 ? 0.757 -0.138 -4.727 1.00 93.94 87 LEU A C 1
ATOM 654 O O . LEU A 1 87 ? 0.143 -0.810 -5.547 1.00 93.94 87 LEU A O 1
ATOM 658 N N . VAL A 1 88 ? 2.064 0.110 -4.842 1.00 92.00 88 VAL A N 1
ATOM 659 C CA . VAL A 1 88 ? 2.882 -0.337 -5.980 1.00 92.00 88 VAL A CA 1
ATOM 660 C C . VAL A 1 88 ? 2.910 -1.867 -6.084 1.00 92.00 88 VAL A C 1
ATOM 662 O O . VAL A 1 88 ? 2.712 -2.406 -7.171 1.00 92.00 88 VAL A O 1
ATOM 665 N N . VAL A 1 89 ? 3.086 -2.569 -4.958 1.00 91.69 89 VAL A N 1
ATOM 666 C CA . VAL A 1 89 ? 3.045 -4.042 -4.905 1.00 91.69 89 VAL A CA 1
ATOM 667 C C . VAL A 1 89 ? 1.628 -4.559 -5.172 1.00 91.69 89 VAL A C 1
ATOM 669 O O . VAL A 1 89 ? 1.440 -5.487 -5.955 1.00 91.69 89 VAL A O 1
ATOM 672 N N . GLY A 1 90 ? 0.606 -3.924 -4.595 1.00 92.81 90 GLY A N 1
ATOM 673 C CA . GLY A 1 90 ? -0.785 -4.308 -4.843 1.00 92.81 90 GLY A CA 1
ATOM 674 C C . GLY A 1 90 ? -1.193 -4.188 -6.318 1.00 92.81 90 GLY A C 1
ATOM 675 O O . GLY A 1 90 ? -1.895 -5.052 -6.840 1.00 92.81 90 GLY A O 1
ATOM 676 N N . LEU A 1 91 ? -0.730 -3.151 -7.021 1.00 90.88 91 LEU A N 1
ATOM 677 C CA . LEU A 1 91 ? -1.005 -2.969 -8.450 1.00 90.88 91 LEU A CA 1
ATOM 678 C C . LEU A 1 91 ? -0.239 -3.964 -9.333 1.00 90.88 91 LEU A C 1
ATOM 680 O O . LEU A 1 91 ? -0.782 -4.410 -10.348 1.00 90.88 91 LEU A O 1
ATOM 684 N N . SER A 1 92 ? 0.985 -4.353 -8.960 1.00 89.25 92 SER A N 1
ATOM 685 C CA . SER A 1 92 ? 1.738 -5.370 -9.708 1.00 89.25 92 SER A CA 1
ATOM 686 C C . SER A 1 92 ? 1.120 -6.766 -9.561 1.00 89.25 92 SER A C 1
ATOM 688 O O . SER A 1 92 ? 1.098 -7.526 -10.528 1.00 89.25 92 SER A O 1
ATOM 690 N N . ALA A 1 93 ? 0.520 -7.062 -8.405 1.00 90.56 93 ALA A N 1
ATOM 691 C CA . ALA A 1 93 ? -0.155 -8.321 -8.091 1.00 90.56 93 ALA A CA 1
ATOM 692 C C . ALA A 1 93 ? -1.694 -8.232 -8.161 1.00 90.56 93 ALA A C 1
ATOM 694 O O . ALA A 1 93 ? -2.402 -8.961 -7.476 1.00 90.56 93 ALA A O 1
ATOM 695 N N . SER A 1 94 ? -2.230 -7.364 -9.022 1.00 89.88 94 SER A N 1
ATOM 696 C CA . SER A 1 94 ? -3.677 -7.086 -9.161 1.00 89.88 94 SER A CA 1
ATOM 697 C C . SER A 1 94 ? -4.595 -8.275 -9.511 1.00 89.88 94 SER A C 1
ATOM 699 O O . SER A 1 94 ? -5.810 -8.108 -9.544 1.00 89.88 94 SER A O 1
ATOM 701 N N . THR A 1 95 ? -4.042 -9.452 -9.815 1.00 89.31 95 THR A N 1
ATOM 702 C CA . THR A 1 95 ? -4.802 -10.702 -9.989 1.00 89.31 95 THR A CA 1
ATOM 703 C C . THR A 1 95 ? -5.064 -11.422 -8.666 1.00 89.31 95 THR A C 1
ATOM 705 O O . THR A 1 95 ? -5.772 -12.424 -8.657 1.00 89.31 95 THR A O 1
ATOM 708 N N . ARG A 1 96 ? -4.474 -10.962 -7.557 1.00 92.38 96 ARG A N 1
ATOM 709 C CA . ARG A 1 96 ? -4.684 -11.538 -6.231 1.00 92.38 96 ARG A CA 1
ATOM 710 C C . ARG A 1 96 ? -5.844 -10.879 -5.511 1.00 92.38 96 ARG A C 1
ATOM 712 O O . ARG A 1 96 ? -5.851 -9.672 -5.281 1.00 92.38 96 ARG A O 1
ATOM 719 N N . ASP A 1 97 ? -6.780 -11.715 -5.085 1.00 95.00 97 ASP A N 1
ATOM 720 C CA . ASP A 1 97 ? -7.999 -11.280 -4.412 1.00 95.00 97 ASP A CA 1
ATOM 721 C C . ASP A 1 97 ? -7.851 -11.061 -2.909 1.00 95.00 97 ASP A C 1
ATOM 723 O O . ASP A 1 97 ? -8.756 -10.492 -2.310 1.00 95.00 97 ASP A O 1
ATOM 727 N N . ASP A 1 98 ? -6.744 -11.485 -2.304 1.00 96.94 98 ASP A N 1
ATOM 728 C CA . ASP A 1 98 ? -6.492 -11.418 -0.862 1.00 96.94 98 ASP A CA 1
ATOM 729 C C . ASP A 1 98 ? -5.510 -10.302 -0.456 1.00 96.94 98 ASP A C 1
ATOM 731 O O . ASP A 1 98 ? -5.114 -10.196 0.709 1.00 96.94 98 ASP A O 1
ATOM 735 N N . LEU A 1 99 ? -5.138 -9.441 -1.410 1.00 96.44 99 LEU A N 1
ATOM 736 C CA . LEU A 1 99 ? -4.309 -8.263 -1.171 1.00 96.44 99 LEU A CA 1
ATOM 737 C C . LEU A 1 99 ? -5.156 -7.020 -0.900 1.00 96.44 99 LEU A C 1
ATOM 739 O O . LEU A 1 99 ? -6.142 -6.732 -1.581 1.00 96.44 99 LEU A O 1
ATOM 743 N N . LEU A 1 100 ? -4.703 -6.231 0.066 1.00 98.06 100 LEU A N 1
ATOM 744 C CA . LEU A 1 100 ? -5.240 -4.927 0.417 1.00 98.06 100 LEU A CA 1
ATOM 745 C C . LEU A 1 100 ? -4.122 -3.887 0.411 1.00 98.06 100 LEU A C 1
ATOM 747 O O . LEU A 1 100 ? -2.978 -4.174 0.749 1.00 98.06 100 LEU A O 1
ATOM 751 N N . VAL A 1 101 ? -4.468 -2.650 0.079 1.00 97.75 101 VAL A N 1
ATOM 752 C CA . VAL A 1 101 ? -3.552 -1.507 0.112 1.00 97.75 101 VAL A CA 1
ATOM 753 C C . VAL A 1 101 ? -4.152 -0.379 0.955 1.00 97.75 101 VAL A C 1
ATOM 755 O O . VAL A 1 101 ? -5.375 -0.197 0.947 1.00 97.75 101 VAL A O 1
ATOM 758 N N . PRO A 1 102 ? -3.341 0.400 1.690 1.00 98.38 102 PRO A N 1
ATOM 759 C CA . PRO A 1 102 ? -3.802 1.609 2.364 1.00 98.38 102 PRO A CA 1
ATOM 760 C C . PRO A 1 102 ? -4.500 2.583 1.403 1.00 98.38 102 PRO A C 1
ATOM 762 O O . PRO A 1 102 ? -4.030 2.818 0.292 1.00 98.38 102 PRO A O 1
ATOM 765 N N . HIS A 1 103 ? -5.621 3.164 1.834 1.00 98.19 103 HIS A N 1
ATOM 766 C CA . HIS A 1 103 ? -6.423 4.102 1.049 1.00 98.19 103 HIS A CA 1
ATOM 767 C C . HIS A 1 103 ? -7.055 5.189 1.937 1.00 98.19 103 HIS A C 1
ATOM 769 O O . HIS A 1 103 ? -7.281 4.990 3.131 1.00 98.19 103 HIS A O 1
ATOM 775 N N . ALA A 1 104 ? -7.383 6.346 1.349 1.00 97.88 104 ALA A N 1
ATOM 776 C CA . ALA A 1 104 ? -7.918 7.511 2.066 1.00 97.88 104 ALA A CA 1
ATOM 777 C C . ALA A 1 104 ? -7.024 7.924 3.252 1.00 97.88 104 ALA A C 1
ATOM 779 O O . ALA A 1 104 ? -7.446 7.889 4.412 1.00 97.88 104 ALA A O 1
ATOM 780 N N . TYR A 1 105 ? -5.775 8.270 2.932 1.00 98.50 105 TYR A N 1
ATOM 781 C CA . TYR A 1 105 ? -4.745 8.645 3.898 1.00 98.50 105 TYR A CA 1
ATOM 782 C C . TYR A 1 105 ? -5.160 9.816 4.794 1.00 98.50 105 TYR A C 1
ATOM 784 O O . TYR A 1 105 ? -5.847 10.739 4.354 1.00 98.50 105 TYR A O 1
ATOM 792 N N . VAL A 1 106 ? -4.697 9.748 6.037 1.00 98.56 106 VAL A N 1
ATOM 793 C CA . VAL A 1 106 ? -4.638 10.828 7.018 1.00 98.56 106 VAL A CA 1
ATOM 794 C C . VAL A 1 106 ? -3.196 11.309 7.067 1.00 98.56 106 VAL A C 1
ATOM 796 O O . VAL A 1 106 ? -2.255 10.504 7.014 1.00 98.56 106 VAL A O 1
ATOM 799 N N . ARG A 1 107 ? -3.028 12.623 7.141 1.00 98.62 107 ARG A N 1
ATOM 800 C CA . ARG A 1 107 ? -1.730 13.282 7.224 1.00 98.62 107 ARG A CA 1
ATOM 801 C C . ARG A 1 107 ? -1.597 14.065 8.524 1.00 98.62 107 ARG A C 1
ATOM 803 O O . ARG A 1 107 ? -2.605 14.418 9.135 1.00 98.62 107 ARG A O 1
ATOM 810 N N . ASP A 1 108 ? -0.366 14.327 8.930 1.00 98.56 108 ASP A N 1
ATOM 811 C CA . ASP A 1 108 ? -0.083 15.347 9.940 1.00 98.56 108 ASP A CA 1
ATOM 812 C C . ASP A 1 108 ? -0.224 16.766 9.343 1.00 98.56 108 ASP A C 1
ATOM 814 O O . ASP A 1 108 ? -0.661 16.947 8.192 1.00 98.56 108 ASP A O 1
ATOM 818 N N . LEU A 1 109 ? 0.094 17.792 10.135 1.00 98.19 109 LEU A N 1
ATOM 819 C CA . LEU A 1 109 ? 0.010 19.185 9.692 1.00 98.19 109 LEU A CA 1
ATOM 820 C C . LEU A 1 109 ? 1.114 19.535 8.680 1.00 98.19 109 LEU A C 1
ATOM 822 O O . LEU A 1 109 ? 0.887 20.358 7.787 1.00 98.19 109 LEU A O 1
ATOM 826 N N . GLU A 1 110 ? 2.247 18.839 8.746 1.00 98.25 110 GLU A N 1
ATOM 827 C CA . GLU A 1 110 ? 3.402 18.922 7.847 1.00 98.25 110 GLU A CA 1
ATOM 828 C C . GLU A 1 110 ? 3.150 18.232 6.493 1.00 98.25 110 GLU A C 1
ATOM 830 O O . GLU A 1 110 ? 3.854 18.475 5.512 1.00 98.25 110 GLU A O 1
ATOM 835 N N . GLY A 1 111 ? 2.107 17.405 6.401 1.00 97.38 111 GLY A N 1
ATOM 836 C CA . GLY A 1 111 ? 1.704 16.680 5.199 1.00 97.38 111 GLY A CA 1
ATOM 837 C C . GLY A 1 111 ? 2.258 15.255 5.087 1.00 97.38 111 GLY A C 1
ATOM 838 O O . GLY A 1 111 ? 1.970 14.585 4.083 1.00 97.38 111 GLY A O 1
ATOM 839 N N . SER A 1 112 ? 2.993 14.759 6.082 1.00 97.88 112 SER A N 1
ATOM 840 C CA . SER A 1 112 ? 3.448 13.367 6.168 1.00 97.88 112 SER A CA 1
ATOM 841 C C . SER A 1 112 ? 2.261 12.430 6.353 1.00 97.88 112 SER A C 1
ATOM 843 O O . SER A 1 112 ? 1.286 12.749 7.027 1.00 97.88 112 SER A O 1
ATOM 845 N N . ILE A 1 113 ? 2.319 11.246 5.748 1.00 97.81 113 ILE A N 1
ATOM 846 C CA . ILE A 1 113 ? 1.264 10.238 5.897 1.00 97.81 113 ILE A CA 1
ATOM 847 C C . ILE A 1 113 ? 1.457 9.513 7.229 1.00 97.81 113 ILE A C 1
ATOM 849 O O . ILE A 1 113 ? 2.481 8.864 7.422 1.00 97.81 113 ILE A O 1
ATOM 853 N N . ILE A 1 114 ? 0.445 9.558 8.097 1.00 98.06 114 ILE A N 1
ATOM 854 C CA . ILE A 1 114 ? 0.474 8.895 9.413 1.00 98.06 114 ILE A CA 1
ATOM 855 C C . ILE A 1 114 ? -0.385 7.623 9.467 1.00 98.06 114 ILE A C 1
ATOM 857 O O . ILE A 1 114 ? -0.243 6.812 10.377 1.00 98.06 114 ILE A O 1
ATOM 861 N N . GLY A 1 115 ? -1.257 7.406 8.478 1.00 98.25 115 GLY A N 1
ATOM 862 C CA . GLY A 1 115 ? -2.041 6.177 8.348 1.00 98.25 115 GLY A CA 1
ATOM 863 C C . GLY A 1 115 ? -3.230 6.320 7.393 1.00 98.25 115 GLY A C 1
ATOM 864 O O . GLY A 1 115 ? -3.473 7.409 6.876 1.00 98.25 115 GLY A O 1
ATOM 865 N N . PRO A 1 116 ? -3.965 5.240 7.085 1.00 98.62 116 PRO A N 1
ATOM 866 C CA . PRO A 1 116 ? -5.187 5.311 6.281 1.00 98.62 116 PRO A CA 1
ATOM 867 C C . PRO A 1 116 ? -6.481 5.305 7.112 1.00 98.62 116 PRO A C 1
ATOM 869 O O . PRO A 1 116 ? -6.519 4.798 8.230 1.00 98.62 116 PRO A O 1
ATOM 872 N N . ARG A 1 117 ? -7.587 5.769 6.516 1.00 98.62 117 ARG A N 1
ATOM 873 C CA . ARG A 1 117 ? -8.958 5.514 7.020 1.00 98.62 117 ARG A CA 1
ATOM 874 C C . ARG A 1 117 ? -9.574 4.246 6.444 1.00 98.62 117 ARG A C 1
ATOM 876 O O . ARG A 1 117 ? -10.524 3.702 6.996 1.00 98.62 117 ARG A O 1
ATOM 883 N N . LYS A 1 118 ? -9.091 3.804 5.281 1.00 98.50 118 LYS A N 1
ATOM 884 C CA . LYS A 1 118 ? -9.669 2.695 4.519 1.00 98.50 118 LYS A CA 1
ATOM 885 C C . LYS A 1 118 ? -8.571 1.794 3.972 1.00 98.50 118 LYS A C 1
ATOM 887 O O . LYS A 1 118 ? -7.431 2.206 3.789 1.00 98.50 118 LYS A O 1
ATOM 892 N N . LEU A 1 119 ? -8.941 0.565 3.657 1.00 98.50 119 LEU A N 1
ATOM 893 C CA . LEU A 1 119 ? -8.145 -0.303 2.803 1.00 98.50 119 LEU A CA 1
ATOM 894 C C . LEU A 1 119 ? -8.881 -0.448 1.473 1.00 98.50 119 LEU A C 1
ATOM 896 O O . LEU A 1 119 ? -10.112 -0.484 1.447 1.00 98.50 119 LEU A O 1
ATOM 900 N N . ALA A 1 120 ? -8.138 -0.503 0.378 1.00 97.69 120 ALA A N 1
ATOM 901 C CA . ALA A 1 120 ? -8.671 -0.779 -0.945 1.00 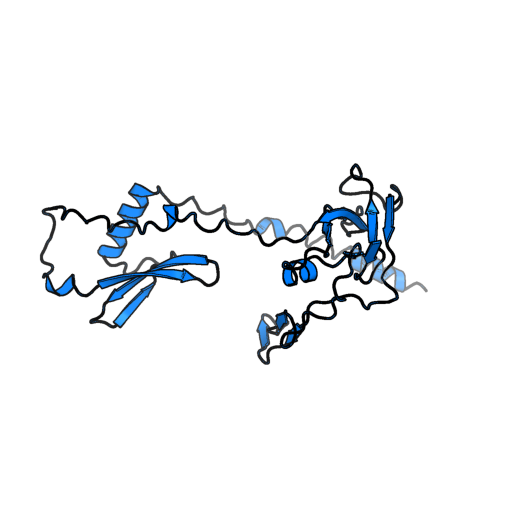97.69 120 ALA A CA 1
ATOM 902 C C . ALA A 1 120 ? -8.141 -2.123 -1.438 1.00 97.69 120 ALA A C 1
ATOM 904 O O . ALA A 1 120 ? -7.021 -2.511 -1.115 1.00 97.69 120 ALA A O 1
ATOM 905 N N . ARG A 1 121 ? -8.936 -2.814 -2.253 1.00 96.38 121 ARG A N 1
ATOM 906 C CA . ARG A 1 121 ? -8.449 -3.942 -3.042 1.00 96.38 121 ARG A CA 1
ATOM 907 C C . ARG A 1 121 ? -8.028 -3.408 -4.412 1.00 96.38 121 ARG A C 1
ATOM 909 O O . ARG A 1 121 ? -8.876 -2.824 -5.095 1.00 96.38 121 ARG A O 1
ATOM 916 N N . PRO A 1 122 ? -6.760 -3.563 -4.817 1.00 92.38 122 PRO A N 1
ATOM 917 C CA . PRO A 1 122 ? -6.344 -3.196 -6.159 1.00 92.38 122 PRO A CA 1
ATOM 918 C C . PRO A 1 122 ? -7.084 -4.098 -7.149 1.00 92.38 122 PRO A C 1
ATOM 920 O O . PRO A 1 122 ? -6.974 -5.315 -7.095 1.00 92.38 122 PRO A O 1
ATOM 923 N N . SER A 1 123 ? -7.867 -3.499 -8.040 1.00 87.62 123 SER A N 1
ATOM 924 C CA . SER A 1 123 ? -8.452 -4.209 -9.175 1.00 87.62 123 SER A CA 1
ATOM 925 C C . SER A 1 123 ? -7.902 -3.578 -10.438 1.00 87.62 123 SER A C 1
ATOM 927 O O . SER A 1 123 ? -7.824 -2.350 -10.544 1.00 87.62 123 SER A O 1
ATOM 929 N N . ARG A 1 124 ? -7.504 -4.403 -11.411 1.00 76.81 124 ARG A N 1
ATOM 930 C CA . ARG A 1 124 ? -7.420 -3.884 -12.773 1.00 76.81 124 ARG A CA 1
ATOM 931 C C . ARG A 1 124 ? -8.836 -3.507 -13.146 1.00 76.81 124 ARG A C 1
ATOM 933 O O . ARG A 1 124 ? -9.742 -4.325 -13.000 1.00 76.81 124 ARG A O 1
ATOM 940 N N . PHE A 1 125 ? -9.016 -2.275 -13.610 1.00 74.81 125 PHE A N 1
ATOM 941 C CA . PHE A 1 125 ? -10.214 -1.947 -14.356 1.00 74.81 125 PHE A CA 1
ATOM 942 C C . PHE A 1 125 ? -10.262 -2.972 -15.487 1.00 74.81 125 PHE A C 1
ATOM 944 O O . PHE A 1 125 ? -9.443 -2.923 -16.407 1.00 74.81 125 PHE A O 1
ATOM 951 N N . LEU A 1 126 ? -11.148 -3.960 -15.369 1.00 66.50 126 LEU A N 1
ATOM 952 C CA . LEU A 1 126 ? -11.533 -4.748 -16.517 1.00 66.50 126 LEU A CA 1
ATOM 953 C C . LEU A 1 126 ? -12.167 -3.709 -17.420 1.00 66.50 126 LEU A C 1
ATOM 955 O O . LEU A 1 126 ? -13.273 -3.234 -17.155 1.00 66.50 126 LEU A O 1
ATOM 959 N N . ARG A 1 127 ? -11.409 -3.259 -18.426 1.00 60.72 127 ARG A N 1
ATOM 960 C CA . ARG A 1 127 ? -12.015 -2.583 -19.561 1.00 60.72 127 ARG A CA 1
ATOM 961 C C . ARG A 1 127 ? -13.137 -3.537 -19.960 1.00 60.72 127 ARG A C 1
ATOM 963 O O . ARG A 1 127 ? -12.805 -4.701 -20.191 1.00 60.72 127 ARG A O 1
ATOM 970 N N . PRO A 1 128 ? -14.418 -3.124 -19.902 1.00 74.19 128 PRO A N 1
ATOM 971 C CA . PRO A 1 128 ? -15.488 -4.017 -20.301 1.00 74.19 128 PRO A CA 1
ATOM 972 C C . PRO A 1 128 ? -15.071 -4.547 -21.665 1.00 74.19 128 PRO A C 1
ATOM 974 O O . PRO A 1 128 ? -14.725 -3.737 -22.534 1.00 74.19 128 PRO A O 1
ATOM 977 N N . GLU A 1 129 ? -14.957 -5.876 -21.779 1.00 69.88 129 GLU A N 1
ATOM 978 C CA . GLU A 1 129 ? -14.726 -6.535 -23.063 1.00 69.88 129 GLU A CA 1
ATOM 979 C C . GLU A 1 129 ? -15.632 -5.803 -24.049 1.00 69.88 129 GLU A C 1
ATOM 981 O O . GLU A 1 129 ? -16.820 -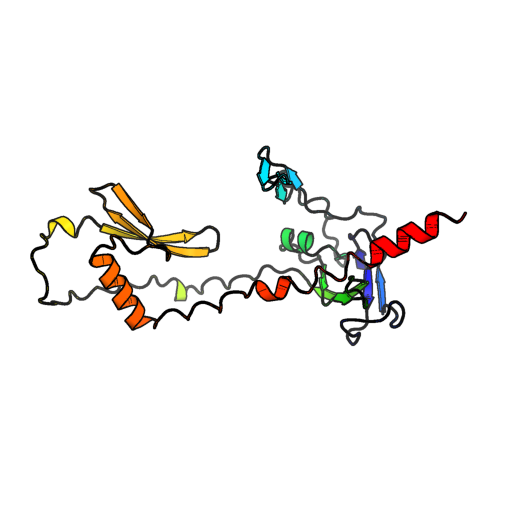5.647 -23.723 1.00 69.88 129 GLU A O 1
ATOM 986 N N . PRO A 1 130 ? -15.092 -5.220 -25.139 1.00 71.56 130 PRO A N 1
ATOM 987 C CA . PRO A 1 130 ? -15.926 -4.518 -26.094 1.00 71.56 130 PRO A CA 1
ATOM 988 C C . PRO A 1 130 ? -17.047 -5.487 -26.429 1.00 71.56 130 PRO A C 1
ATOM 990 O O . PRO A 1 130 ? -16.794 -6.587 -26.921 1.00 71.56 130 PRO A O 1
ATOM 993 N N . THR A 1 131 ? -18.269 -5.136 -26.025 1.00 75.31 131 THR A N 1
ATOM 994 C CA . THR A 1 131 ? -19.428 -6.002 -26.208 1.00 75.31 131 THR A CA 1
ATOM 995 C C . THR A 1 131 ? -19.415 -6.386 -27.680 1.00 75.31 131 THR A C 1
ATOM 997 O O . THR A 1 131 ? -19.102 -5.523 -28.497 1.00 75.31 131 THR A O 1
ATOM 1000 N N . ALA A 1 132 ? -19.660 -7.650 -28.036 1.00 70.38 132 ALA A N 1
ATOM 1001 C CA . ALA A 1 132 ? -19.476 -8.129 -29.413 1.00 70.38 132 ALA A CA 1
ATOM 1002 C C . ALA A 1 132 ? -20.132 -7.216 -30.482 1.00 70.38 132 ALA A C 1
ATOM 1004 O O . ALA A 1 132 ? -19.657 -7.144 -31.611 1.00 70.38 132 ALA A O 1
ATOM 1005 N N . GLU A 1 133 ? -21.150 -6.439 -30.097 1.00 62.53 133 GLU A N 1
ATOM 1006 C CA . GLU A 1 133 ? -21.776 -5.366 -30.879 1.00 62.53 133 GLU A CA 1
ATOM 1007 C C . GLU A 1 133 ? -20.827 -4.223 -31.306 1.00 62.53 133 GLU A C 1
ATOM 1009 O O . GLU A 1 133 ? -20.931 -3.733 -32.426 1.00 62.53 133 GLU A O 1
ATOM 1014 N N . ALA A 1 134 ? -19.855 -3.821 -30.482 1.00 59.50 134 ALA A N 1
ATOM 1015 C CA . ALA A 1 134 ? -18.842 -2.814 -30.820 1.00 59.50 134 ALA A CA 1
ATOM 1016 C C . ALA A 1 134 ? -17.694 -3.363 -31.696 1.00 59.50 134 ALA A C 1
ATOM 1018 O O . ALA A 1 134 ? -16.897 -2.585 -32.218 1.00 59.50 134 ALA A O 1
ATOM 1019 N N . SER A 1 135 ? -17.616 -4.690 -31.879 1.00 56.62 135 SER A N 1
ATOM 1020 C CA . SER A 1 135 ? -16.724 -5.345 -32.849 1.00 56.62 135 SER A CA 1
ATOM 1021 C C . SER A 1 135 ? -17.368 -5.503 -34.232 1.00 56.62 135 SER A C 1
ATOM 1023 O O . SER A 1 135 ? -16.777 -6.138 -35.113 1.00 56.62 135 SER A O 1
ATOM 1025 N N . ALA A 1 136 ? -18.545 -4.914 -34.469 1.00 66.00 136 ALA A N 1
ATOM 1026 C CA . ALA A 1 136 ? -18.937 -4.588 -35.828 1.00 66.00 136 ALA A CA 1
ATOM 1027 C C . ALA A 1 136 ? -17.911 -3.571 -36.335 1.00 66.00 136 ALA A C 1
ATOM 1029 O O . ALA A 1 136 ? -17.977 -2.384 -36.009 1.00 66.00 136 ALA A O 1
ATOM 1030 N N . GLN A 1 137 ? -16.912 -4.064 -37.078 1.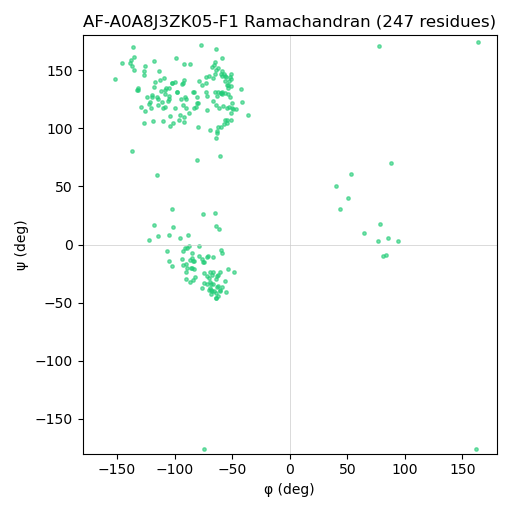00 62.69 137 GLN A N 1
ATOM 1031 C CA . GLN A 1 137 ? -16.021 -3.216 -37.859 1.00 62.69 137 GLN A CA 1
ATOM 1032 C C . GLN A 1 137 ? -16.898 -2.154 -38.522 1.00 62.69 137 GLN A C 1
ATOM 1034 O O . GLN A 1 137 ? -17.956 -2.536 -39.038 1.00 62.69 137 GLN A O 1
ATOM 1039 N N . PRO A 1 138 ? -16.524 -0.859 -38.495 1.00 62.97 138 PRO A N 1
ATOM 1040 C CA . PRO A 1 138 ? -17.235 0.128 -39.286 1.00 62.97 138 PRO A CA 1
ATOM 1041 C C . PRO A 1 138 ? -17.284 -0.448 -40.693 1.00 62.97 138 PRO A C 1
ATOM 1043 O O . PRO A 1 138 ? -16.246 -0.598 -41.339 1.00 62.97 138 PRO A O 1
ATOM 1046 N N . THR A 1 139 ? -18.474 -0.897 -41.103 1.00 60.97 139 THR A N 1
ATOM 1047 C CA . THR A 1 139 ? -18.700 -1.391 -42.452 1.00 60.97 139 THR A CA 1
ATOM 1048 C C . THR A 1 139 ? -18.187 -0.265 -43.305 1.00 60.97 139 THR A C 1
ATOM 1050 O O . THR A 1 139 ? -18.641 0.862 -43.089 1.00 60.97 139 THR A O 1
ATOM 1053 N N . ALA A 1 140 ? -17.151 -0.551 -44.106 1.00 56.62 140 ALA A N 1
ATOM 1054 C CA . ALA A 1 140 ? -16.443 0.436 -44.899 1.00 56.62 140 ALA A CA 1
ATOM 1055 C C . ALA A 1 140 ? -17.480 1.442 -45.372 1.00 56.62 140 ALA A C 1
ATOM 1057 O O . ALA A 1 140 ? -18.411 1.050 -46.080 1.00 56.62 140 ALA A O 1
ATOM 1058 N N . ILE A 1 141 ? -17.414 2.677 -44.855 1.00 54.09 141 ILE A N 1
ATOM 1059 C CA . ILE A 1 141 ? -18.289 3.734 -45.337 1.00 54.09 141 ILE A CA 1
ATOM 1060 C C . ILE A 1 141 ? -17.902 3.795 -46.798 1.00 54.09 141 ILE A C 1
ATOM 1062 O O . ILE A 1 141 ? -16.801 4.250 -47.114 1.00 54.09 141 ILE A O 1
ATOM 1066 N N . ALA A 1 142 ? -18.735 3.197 -47.652 1.00 55.31 142 ALA A N 1
ATOM 1067 C CA . ALA A 1 142 ? -18.564 3.250 -49.078 1.00 55.31 142 ALA A CA 1
ATOM 1068 C C . ALA A 1 142 ? -18.497 4.741 -49.348 1.00 55.31 142 ALA A C 1
ATOM 1070 O O . ALA A 1 142 ? -19.465 5.466 -49.110 1.00 55.31 142 ALA A O 1
ATOM 1071 N N . MET A 1 143 ? -17.294 5.213 -49.667 1.00 48.75 143 MET A N 1
ATOM 1072 C CA . MET A 1 143 ? -17.103 6.575 -50.095 1.00 48.75 143 MET A CA 1
ATOM 1073 C C . MET A 1 143 ? -17.892 6.657 -51.383 1.00 48.75 143 MET A C 1
ATOM 1075 O O . MET A 1 143 ? -17.423 6.209 -52.425 1.00 48.75 143 MET A O 1
ATOM 1079 N N . ASP A 1 144 ? -19.125 7.141 -51.264 1.00 57.97 144 ASP A N 1
ATOM 1080 C CA . ASP A 1 144 ? -19.914 7.580 -52.392 1.00 57.97 144 ASP A CA 1
ATOM 1081 C C . ASP A 1 144 ? -18.980 8.508 -53.174 1.00 57.97 144 ASP A C 1
ATOM 1083 O O . ASP A 1 144 ? -18.457 9.462 -52.570 1.00 57.97 144 ASP A O 1
ATOM 1087 N N . PRO A 1 145 ? -18.605 8.171 -54.422 1.00 56.62 145 PRO A N 1
ATOM 1088 C CA . PRO A 1 145 ? -17.700 8.993 -55.193 1.00 56.62 145 PRO A CA 1
ATOM 1089 C C . PRO A 1 145 ? -18.413 10.316 -55.432 1.00 56.62 145 PRO A C 1
ATOM 1091 O O . PRO A 1 145 ? -19.162 10.478 -56.391 1.00 56.62 145 PRO A O 1
ATOM 1094 N N . LEU A 1 146 ? -18.188 11.267 -54.524 1.00 50.12 146 LEU A N 1
ATOM 1095 C CA . LEU A 1 146 ? -18.579 12.647 -54.698 1.00 50.12 146 LEU A CA 1
ATOM 1096 C C . LEU A 1 146 ? -17.901 13.097 -55.989 1.00 50.12 146 LEU A C 1
ATOM 1098 O O . LEU A 1 146 ? -16.691 13.330 -56.040 1.00 50.12 146 LEU A O 1
ATOM 1102 N N . THR A 1 147 ? -18.707 13.181 -57.039 1.00 52.88 147 THR A N 1
ATOM 1103 C CA . THR A 1 147 ? -18.467 13.963 -58.242 1.00 52.88 147 THR A CA 1
ATOM 1104 C C . THR A 1 147 ? -18.357 15.421 -57.822 1.00 52.88 147 THR A C 1
ATOM 1106 O O . THR A 1 147 ? -19.300 16.194 -57.950 1.00 52.88 147 THR A O 1
ATOM 1109 N N . ASP A 1 148 ? -17.219 15.780 -57.241 1.00 47.56 148 ASP A N 1
ATOM 1110 C CA . ASP A 1 148 ? -16.853 17.157 -56.967 1.00 47.56 148 ASP A CA 1
ATOM 1111 C C . ASP A 1 148 ? -16.062 17.648 -58.195 1.00 47.56 148 ASP A C 1
ATOM 1113 O O . ASP A 1 148 ? -14.957 17.154 -58.448 1.00 47.56 148 ASP A O 1
ATOM 1117 N N . PRO A 1 149 ? -16.606 18.556 -59.028 1.00 46.72 149 PRO A N 1
ATOM 1118 C CA . PRO A 1 149 ? -16.032 18.921 -60.328 1.00 46.72 149 PRO A CA 1
ATOM 1119 C C . PRO A 1 149 ? -14.797 19.838 -60.223 1.00 46.72 149 PRO A C 1
ATOM 1121 O O . PRO A 1 149 ? -14.484 20.583 -61.149 1.00 46.72 149 PRO A O 1
ATOM 1124 N N . ILE A 1 150 ? -14.062 19.796 -59.110 1.00 50.66 150 ILE A N 1
ATOM 1125 C CA . ILE A 1 150 ? -12.914 20.669 -58.840 1.00 50.66 150 ILE A CA 1
ATOM 1126 C C . ILE A 1 150 ? -11.628 19.836 -58.746 1.00 50.66 150 ILE A C 1
ATOM 1128 O O . ILE A 1 150 ? -10.920 19.831 -57.737 1.00 50.66 150 ILE A O 1
ATOM 1132 N N . HIS A 1 151 ? -11.297 19.134 -59.829 1.00 46.41 151 HIS A N 1
ATOM 1133 C CA . HIS A 1 151 ? -9.981 18.526 -60.017 1.00 46.41 151 HIS A CA 1
ATOM 1134 C C . HIS A 1 151 ? -9.301 19.110 -61.260 1.00 46.41 151 HIS A C 1
ATOM 1136 O O . HIS A 1 151 ? -9.648 18.800 -62.394 1.00 46.41 151 HIS A O 1
ATOM 1142 N N . GLY A 1 152 ? -8.300 19.965 -61.021 1.00 54.44 152 GLY A N 1
ATOM 1143 C CA . GLY A 1 152 ? -7.190 20.145 -61.959 1.00 54.44 152 GLY A CA 1
ATOM 1144 C C . GLY A 1 152 ? -6.378 18.844 -62.086 1.00 54.44 152 GLY A C 1
ATOM 1145 O O . GLY A 1 152 ? -6.574 17.930 -61.280 1.00 54.44 152 GLY A O 1
ATOM 1146 N N . PRO A 1 153 ? -5.478 18.746 -63.078 1.00 43.88 153 PRO A N 1
ATOM 1147 C CA . PRO A 1 153 ? -4.963 17.476 -63.577 1.00 43.88 153 PRO A CA 1
ATOM 1148 C C . PRO A 1 153 ? -4.056 16.795 -62.547 1.00 43.88 153 PRO A C 1
ATOM 1150 O O . PRO A 1 153 ? -2.880 17.123 -62.431 1.00 43.88 153 PRO A O 1
ATOM 1153 N N . TYR A 1 154 ? -4.610 15.841 -61.807 1.00 50.69 154 TYR A N 1
ATOM 1154 C CA . TYR A 1 154 ? -3.853 14.738 -61.228 1.00 50.69 154 TYR A CA 1
ATOM 1155 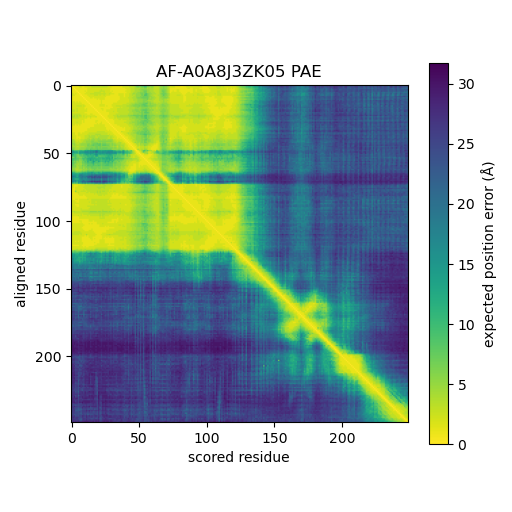C C . TYR A 1 154 ? -4.286 13.484 -61.978 1.00 50.69 154 TYR A C 1
ATOM 1157 O O . TYR A 1 154 ? -5.480 13.207 -62.080 1.00 50.69 154 TYR A O 1
ATOM 1165 N N . THR A 1 155 ? -3.326 12.787 -62.576 1.00 55.62 155 THR A N 1
ATOM 1166 C CA . THR A 1 155 ? -3.562 11.537 -63.302 1.00 55.62 155 THR A CA 1
ATOM 1167 C C . THR A 1 155 ? -3.913 10.421 -62.321 1.00 55.62 155 THR A C 1
ATOM 1169 O O . THR A 1 155 ? -3.346 10.371 -61.232 1.00 55.62 155 THR A O 1
ATOM 1172 N N . ASP A 1 156 ? -4.804 9.504 -62.710 1.00 54.97 156 ASP A N 1
ATOM 1173 C CA . ASP A 1 156 ? -5.266 8.383 -61.868 1.00 54.97 156 ASP A CA 1
ATOM 1174 C C . ASP A 1 156 ? -4.127 7.519 -61.289 1.00 54.97 156 ASP A C 1
ATOM 1176 O O . ASP A 1 156 ? -4.294 6.908 -60.238 1.00 54.97 156 ASP A O 1
ATOM 1180 N N . ALA A 1 157 ? -2.937 7.550 -61.897 1.00 55.97 157 ALA A N 1
ATOM 1181 C CA . ALA A 1 157 ? -1.744 6.863 -61.406 1.00 55.97 157 ALA A CA 1
ATOM 1182 C C . ALA A 1 157 ? -1.263 7.314 -60.005 1.00 55.97 157 ALA A C 1
ATOM 1184 O O . ALA A 1 157 ? -0.614 6.530 -59.323 1.00 55.97 157 ALA A O 1
ATOM 1185 N N . ASP A 1 158 ? -1.593 8.529 -59.545 1.00 54.03 158 ASP A N 1
ATOM 1186 C CA . ASP A 1 158 ? -1.156 9.036 -58.229 1.00 54.03 158 ASP A CA 1
ATOM 1187 C C . ASP A 1 158 ? -2.094 8.635 -57.071 1.00 54.03 158 ASP A C 1
ATOM 1189 O O . ASP A 1 158 ? -1.750 8.801 -55.898 1.00 54.03 158 ASP A O 1
ATOM 1193 N N . ARG A 1 159 ? -3.305 8.135 -57.368 1.00 55.56 159 ARG A N 1
ATOM 1194 C CA . ARG A 1 159 ? -4.315 7.795 -56.346 1.00 55.56 159 ARG A CA 1
ATOM 1195 C C . ARG A 1 159 ? -4.125 6.410 -55.733 1.00 55.56 159 ARG A C 1
ATOM 1197 O O . ARG A 1 159 ? -4.432 6.246 -54.555 1.00 55.56 159 ARG A O 1
ATOM 1204 N N . ASP A 1 160 ? -3.583 5.460 -56.487 1.00 55.75 160 ASP A N 1
ATOM 1205 C CA . ASP A 1 160 ? -3.432 4.064 -56.048 1.00 55.75 160 ASP A CA 1
ATOM 1206 C C . ASP A 1 160 ? -2.236 3.832 -55.108 1.00 55.75 160 ASP A C 1
ATOM 1208 O O . ASP A 1 160 ? -2.015 2.722 -54.618 1.00 55.75 160 ASP A O 1
ATOM 1212 N N . ASP A 1 161 ? -1.466 4.883 -54.823 1.00 61.72 161 ASP A N 1
ATOM 1213 C CA . ASP A 1 161 ? -0.160 4.761 -54.183 1.00 61.72 161 ASP A CA 1
ATOM 1214 C C . ASP A 1 161 ? -0.117 5.211 -52.717 1.00 61.72 161 ASP A C 1
ATOM 1216 O O . ASP A 1 161 ? 0.915 5.047 -52.062 1.00 61.72 161 ASP A O 1
ATOM 1220 N N . LEU A 1 162 ? -1.214 5.768 -52.185 1.00 53.81 162 LEU A N 1
ATOM 1221 C CA . LEU A 1 162 ? -1.279 6.337 -50.836 1.00 53.81 162 LEU A CA 1
ATOM 1222 C C . LEU A 1 162 ? -2.110 5.466 -49.882 1.00 53.81 162 LEU A C 1
ATOM 1224 O O . LEU A 1 162 ? -3.318 5.313 -50.043 1.00 53.81 162 LEU A O 1
ATOM 1228 N N . PHE A 1 163 ? -1.469 4.971 -48.825 1.00 66.12 163 PHE A N 1
ATOM 1229 C CA . PHE A 1 163 ? -2.098 4.181 -47.766 1.00 66.12 163 PHE A CA 1
ATOM 1230 C C . PHE A 1 163 ? -2.176 5.004 -46.490 1.00 66.12 163 PHE A C 1
ATOM 1232 O O . PHE A 1 163 ? -1.190 5.624 -46.094 1.00 66.12 163 PHE A O 1
ATOM 1239 N N . ILE A 1 164 ? -3.337 5.003 -45.840 1.00 67.06 164 ILE A N 1
ATOM 1240 C CA . ILE A 1 164 ? -3.538 5.666 -44.553 1.00 67.06 164 ILE A CA 1
ATOM 1241 C C . ILE A 1 164 ? -3.721 4.588 -43.491 1.00 67.06 164 ILE A C 1
ATOM 1243 O O . ILE A 1 164 ? -4.679 3.821 -43.547 1.00 67.06 164 ILE A O 1
ATOM 1247 N N . GLU A 1 165 ? -2.813 4.541 -42.524 1.00 63.19 165 GLU A N 1
ATOM 1248 C CA . GLU A 1 165 ? -2.853 3.598 -41.410 1.00 63.19 165 GLU A CA 1
ATOM 1249 C C . GLU A 1 165 ? -3.000 4.355 -40.088 1.00 63.19 165 GLU A C 1
ATOM 1251 O O . GLU A 1 165 ? -2.411 5.422 -39.894 1.00 63.19 165 GLU A O 1
ATOM 1256 N N . VAL A 1 166 ? -3.812 3.815 -39.177 1.00 63.53 166 VAL A N 1
ATOM 1257 C CA . VAL A 1 166 ? -3.994 4.372 -37.835 1.00 63.53 166 VAL A CA 1
ATOM 1258 C C . VAL A 1 166 ? -3.232 3.502 -36.847 1.00 63.53 166 VAL A C 1
ATOM 1260 O O . VAL A 1 166 ? -3.625 2.365 -36.598 1.00 63.53 166 VAL A O 1
ATOM 1263 N N . LEU A 1 167 ? -2.153 4.037 -36.281 1.00 60.16 167 LEU A N 1
ATOM 1264 C CA . LEU A 1 167 ? -1.271 3.309 -35.371 1.00 60.16 167 LEU A CA 1
ATOM 1265 C C . LEU A 1 167 ? -1.379 3.873 -33.945 1.00 60.16 167 LEU A C 1
ATOM 1267 O O . LEU A 1 167 ? -1.307 5.094 -33.770 1.00 60.16 167 LEU A O 1
ATOM 1271 N N . PRO A 1 168 ? -1.537 3.026 -32.914 1.00 50.38 168 PRO A N 1
ATOM 1272 C CA . PRO A 1 168 ? -1.474 3.469 -31.527 1.00 50.38 168 PRO A CA 1
ATOM 1273 C C . PRO A 1 168 ? -0.018 3.713 -31.094 1.00 50.38 168 PRO A C 1
ATOM 1275 O O . PRO A 1 168 ? 0.865 2.905 -31.384 1.00 50.38 168 PRO A O 1
ATOM 1278 N N . ASP A 1 169 ? 0.254 4.802 -30.369 1.00 61.47 169 ASP A N 1
ATOM 1279 C CA . ASP A 1 169 ? 1.542 4.975 -29.684 1.00 61.47 169 ASP A CA 1
ATOM 1280 C C . ASP A 1 169 ? 1.629 4.133 -28.403 1.00 61.47 169 ASP A C 1
ATOM 1282 O O . ASP A 1 169 ? 0.645 3.574 -27.912 1.00 61.47 169 ASP A O 1
ATOM 1286 N N . ARG A 1 170 ? 2.829 4.098 -27.805 1.00 49.12 170 ARG A N 1
ATOM 1287 C CA . ARG A 1 170 ? 3.099 3.409 -26.528 1.00 49.12 170 ARG A CA 1
ATOM 1288 C C . ARG A 1 170 ? 2.276 3.922 -25.333 1.00 49.12 170 ARG A C 1
ATOM 1290 O O . ARG A 1 170 ? 2.381 3.364 -24.248 1.00 49.12 170 ARG A O 1
ATOM 1297 N N . TRP A 1 171 ? 1.489 4.982 -25.521 1.00 50.66 171 TRP A N 1
ATOM 1298 C CA . TRP A 1 171 ? 0.611 5.593 -24.524 1.00 50.66 171 TRP A CA 1
ATOM 1299 C C . TRP A 1 171 ? -0.879 5.451 -24.885 1.00 50.66 171 TRP A C 1
ATOM 1301 O O . TRP A 1 171 ? -1.725 6.033 -24.209 1.00 50.66 171 TRP A O 1
ATOM 1311 N N . GLY A 1 172 ? -1.216 4.691 -25.935 1.00 49.44 172 GLY A N 1
ATOM 1312 C CA . GLY A 1 172 ? -2.593 4.424 -26.356 1.00 49.44 172 GLY A CA 1
ATOM 1313 C C . GLY A 1 172 ? -3.271 5.556 -27.135 1.00 49.44 172 GLY A C 1
ATOM 1314 O O . GLY A 1 172 ? -4.497 5.568 -27.231 1.00 49.44 172 GLY A O 1
ATOM 1315 N N . ARG A 1 173 ? -2.517 6.516 -27.685 1.00 62.47 173 ARG A N 1
ATOM 1316 C CA . ARG A 1 173 ? -3.050 7.572 -28.566 1.00 62.47 173 ARG A CA 1
ATOM 1317 C C . ARG A 1 173 ? -2.930 7.157 -30.026 1.00 62.47 173 ARG A C 1
ATOM 1319 O O . ARG A 1 173 ? -1.894 6.648 -30.435 1.00 62.47 173 ARG A O 1
ATOM 1326 N N . ASN A 1 174 ? -3.964 7.425 -30.819 1.00 57.88 174 ASN A N 1
ATOM 1327 C CA . ASN A 1 174 ? -3.985 7.076 -32.239 1.00 57.88 174 ASN A CA 1
ATOM 1328 C C . ASN A 1 174 ? -3.290 8.149 -33.091 1.00 57.88 174 ASN A C 1
ATOM 1330 O O . ASN A 1 174 ? -3.615 9.333 -32.984 1.00 57.88 174 ASN A O 1
ATOM 1334 N N . PHE A 1 175 ? -2.388 7.723 -33.973 1.00 59.00 175 PHE A N 1
ATOM 1335 C CA . PHE A 1 175 ? -1.747 8.545 -34.998 1.00 59.00 175 PHE A CA 1
ATOM 1336 C C . PHE A 1 175 ? -2.203 8.099 -36.379 1.00 59.00 175 PHE A C 1
ATOM 1338 O O . PHE A 1 175 ? -2.344 6.907 -36.625 1.00 59.00 175 PHE A O 1
ATOM 1345 N N . VAL A 1 176 ? -2.403 9.055 -37.285 1.00 57.06 176 VAL A N 1
ATOM 1346 C CA . VAL A 1 176 ? -2.699 8.771 -38.691 1.00 57.06 176 VAL A CA 1
ATOM 1347 C C . VAL A 1 176 ? -1.403 8.926 -39.480 1.00 57.06 176 VAL A C 1
ATOM 1349 O O . VAL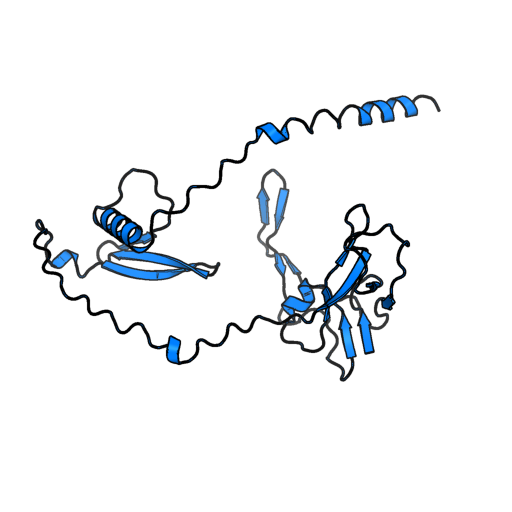 A 1 176 ? -0.824 10.014 -39.515 1.00 57.06 176 VAL A O 1
ATOM 1352 N N . CYS A 1 177 ? -0.936 7.843 -40.088 1.00 65.25 177 CYS A N 1
ATOM 1353 C CA . CYS A 1 177 ? 0.250 7.830 -40.931 1.00 65.25 177 CYS A CA 1
ATOM 1354 C C . CYS A 1 177 ? -0.183 7.660 -42.386 1.00 65.25 177 CYS A C 1
ATOM 1356 O O . CYS A 1 177 ? -0.966 6.761 -42.689 1.00 65.25 177 CYS A O 1
ATOM 1358 N N . ALA A 1 178 ? 0.304 8.521 -43.279 1.00 65.12 178 ALA A N 1
ATOM 1359 C CA . ALA A 1 178 ? 0.105 8.358 -44.713 1.00 65.12 178 ALA A CA 1
ATOM 1360 C C . ALA A 1 178 ? 1.427 7.896 -45.333 1.00 65.12 178 ALA A C 1
ATOM 1362 O O . ALA A 1 178 ? 2.451 8.560 -45.172 1.00 65.12 178 ALA A O 1
ATOM 1363 N N . THR A 1 179 ? 1.409 6.759 -46.024 1.00 62.47 179 THR A N 1
ATOM 1364 C CA . THR A 1 179 ? 2.599 6.178 -46.656 1.00 62.47 179 THR A CA 1
ATOM 1365 C C . THR A 1 179 ? 2.375 6.063 -48.155 1.00 62.47 179 THR A C 1
ATOM 1367 O O . THR A 1 179 ? 1.368 5.500 -48.588 1.00 62.47 179 THR A O 1
ATOM 1370 N N . SER A 1 180 ? 3.318 6.584 -48.942 1.00 66.44 180 SER A N 1
ATOM 1371 C CA . SER A 1 180 ? 3.346 6.402 -50.396 1.00 66.44 180 SER A CA 1
ATOM 1372 C C . SER A 1 180 ? 4.243 5.216 -50.758 1.00 66.44 180 SER A C 1
ATOM 1374 O O . SER A 1 180 ? 5.412 5.187 -50.362 1.00 66.44 180 SER A O 1
ATOM 1376 N N . ARG A 1 181 ? 3.725 4.233 -51.509 1.00 56.47 181 ARG A N 1
ATOM 1377 C CA . ARG A 1 181 ? 4.506 3.037 -51.884 1.00 56.47 181 ARG A CA 1
ATOM 1378 C C . ARG A 1 181 ? 5.623 3.341 -52.883 1.00 56.47 181 ARG A C 1
ATOM 1380 O O . ARG A 1 181 ? 6.708 2.791 -52.720 1.00 56.47 181 ARG A O 1
ATOM 1387 N N . SER A 1 182 ? 5.410 4.213 -53.869 1.00 57.19 182 SER A N 1
ATOM 1388 C CA . SER A 1 182 ? 6.452 4.546 -54.859 1.00 57.19 182 SER A CA 1
ATOM 1389 C C . SER A 1 182 ? 7.614 5.363 -54.306 1.00 57.19 182 SER A C 1
ATOM 1391 O O . SER A 1 182 ? 8.726 5.264 -54.821 1.00 57.19 182 SER A O 1
ATOM 1393 N N . THR A 1 183 ? 7.382 6.170 -53.271 1.00 60.53 183 THR A N 1
ATOM 1394 C CA . THR A 1 183 ? 8.418 7.062 -52.728 1.00 60.53 183 THR A CA 1
ATOM 1395 C C . THR A 1 183 ? 9.057 6.538 -51.446 1.00 60.53 183 THR A C 1
ATOM 1397 O O . THR A 1 183 ? 10.135 6.999 -51.078 1.00 60.53 183 THR A O 1
ATOM 1400 N N . GLY A 1 184 ? 8.415 5.587 -50.754 1.00 47.34 184 GLY A N 1
ATOM 1401 C CA . GLY A 1 184 ? 8.875 5.076 -49.458 1.00 47.34 184 GLY A CA 1
ATOM 1402 C C . GLY A 1 184 ? 8.855 6.123 -48.338 1.00 47.34 184 GLY A C 1
ATOM 1403 O O . GLY A 1 184 ? 9.406 5.886 -47.264 1.00 47.34 184 GLY A O 1
ATOM 1404 N N . ILE A 1 185 ? 8.244 7.289 -48.575 1.00 50.97 185 ILE A N 1
ATOM 1405 C CA . ILE A 1 185 ? 8.174 8.383 -47.608 1.00 50.97 185 ILE A CA 1
ATOM 1406 C C . ILE A 1 185 ? 7.037 8.088 -46.624 1.00 50.97 185 ILE A C 1
ATOM 1408 O O . ILE A 1 185 ? 5.870 7.985 -47.010 1.00 50.97 185 ILE A O 1
ATOM 1412 N N . GLN A 1 186 ? 7.400 7.949 -45.349 1.00 47.03 186 GLN A N 1
ATOM 1413 C CA . GLN A 1 186 ? 6.476 7.879 -44.220 1.00 47.03 186 GLN A CA 1
ATOM 1414 C C . GLN A 1 186 ? 6.350 9.268 -43.597 1.00 47.03 186 GLN A C 1
ATOM 1416 O O . GLN A 1 186 ? 7.262 9.723 -42.906 1.00 47.03 186 GLN A O 1
ATOM 1421 N N . ASP A 1 187 ? 5.213 9.927 -43.810 1.00 51.28 187 ASP A N 1
ATOM 1422 C CA . ASP A 1 187 ? 4.903 11.184 -43.132 1.00 51.28 187 ASP A CA 1
ATOM 1423 C C . ASP A 1 187 ? 3.930 10.912 -41.978 1.00 51.28 187 ASP A C 1
ATOM 1425 O O . ASP A 1 187 ? 2.729 10.690 -42.160 1.00 51.28 187 ASP A O 1
ATOM 1429 N N . ALA A 1 188 ? 4.459 10.946 -40.753 1.00 43.22 188 ALA A N 1
ATOM 1430 C CA . ALA A 1 188 ? 3.645 10.919 -39.547 1.00 43.22 188 ALA A CA 1
ATOM 1431 C C . ALA A 1 188 ? 2.925 12.267 -39.392 1.00 43.22 188 ALA A C 1
ATOM 1433 O O . ALA A 1 188 ? 3.558 13.303 -39.160 1.00 43.22 188 ALA A O 1
ATOM 1434 N N . ILE A 1 189 ? 1.591 12.270 -39.468 1.00 49.62 189 ILE A N 1
ATOM 1435 C CA . ILE A 1 189 ? 0.786 13.478 -39.247 1.00 49.62 189 ILE A CA 1
ATOM 1436 C C . ILE A 1 189 ? 0.639 13.681 -37.730 1.00 49.62 189 ILE A C 1
ATOM 1438 O O . ILE A 1 189 ? -0.399 13.430 -37.124 1.00 49.62 189 ILE A O 1
ATOM 1442 N N . GLY A 1 190 ? 1.735 14.096 -37.092 1.00 39.62 190 GLY A N 1
ATOM 1443 C CA . GLY A 1 190 ? 1.775 14.547 -35.703 1.00 39.62 190 GLY A CA 1
ATOM 1444 C C . GLY A 1 190 ? 1.576 16.063 -35.609 1.00 39.62 190 GLY A C 1
ATOM 1445 O O . GLY A 1 190 ? 2.103 16.820 -36.422 1.00 39.62 190 GLY A O 1
ATOM 1446 N N . THR A 1 191 ? 0.844 16.521 -34.591 1.00 43.28 191 THR A N 1
ATOM 1447 C CA . THR A 1 191 ? 0.374 17.905 -34.338 1.00 43.28 191 THR A CA 1
ATOM 1448 C C . THR A 1 191 ? 1.460 18.961 -34.065 1.00 43.28 191 THR A C 1
ATOM 1450 O O . THR A 1 191 ? 1.203 19.987 -33.435 1.00 43.28 191 THR A O 1
ATOM 1453 N N . ARG A 1 192 ? 2.680 18.785 -34.573 1.00 42.94 192 ARG A N 1
ATOM 1454 C CA . ARG A 1 192 ? 3.749 19.778 -34.450 1.00 42.94 192 ARG A CA 1
ATOM 1455 C C . ARG A 1 192 ? 4.493 19.938 -35.769 1.00 42.94 192 ARG A C 1
ATOM 1457 O O . ARG A 1 192 ? 5.576 19.398 -35.940 1.00 42.94 192 ARG A O 1
ATOM 1464 N N . TRP A 1 193 ? 3.923 20.717 -36.688 1.00 35.69 193 TRP A N 1
ATOM 1465 C CA . TRP A 1 193 ? 4.634 21.148 -37.893 1.00 35.69 193 TRP A CA 1
ATOM 1466 C C . TRP A 1 193 ? 4.706 22.669 -38.011 1.00 35.69 193 TRP A C 1
ATOM 1468 O O . TRP A 1 193 ? 3.702 23.382 -38.051 1.00 35.69 193 TRP A O 1
ATOM 1478 N N . GLY A 1 194 ? 5.952 23.147 -38.062 1.00 35.47 194 GLY A N 1
ATOM 1479 C CA . GLY A 1 194 ? 6.326 24.506 -38.420 1.00 35.47 194 GLY A CA 1
ATOM 1480 C C . GLY A 1 194 ? 6.026 24.810 -39.892 1.00 35.47 194 GLY A C 1
ATOM 1481 O O . GLY A 1 194 ? 6.000 23.940 -40.755 1.00 35.47 194 GLY A O 1
ATOM 1482 N N . ARG A 1 195 ? 5.785 26.094 -40.163 1.00 38.94 195 ARG A N 1
ATOM 1483 C CA . ARG A 1 195 ? 5.069 26.672 -41.318 1.00 38.94 195 ARG A CA 1
ATOM 1484 C C . ARG A 1 195 ? 5.605 26.440 -42.743 1.00 38.94 195 ARG A C 1
ATOM 1486 O O . ARG A 1 195 ? 5.141 27.138 -43.644 1.00 38.94 195 ARG A O 1
ATOM 1493 N N . ARG A 1 196 ? 6.540 25.538 -43.039 1.00 39.16 196 ARG A N 1
ATOM 1494 C CA . ARG A 1 196 ? 7.087 25.448 -44.410 1.00 39.16 196 ARG A CA 1
ATOM 1495 C C . ARG A 1 196 ? 6.987 24.030 -44.966 1.00 39.16 196 ARG A C 1
ATOM 1497 O O . ARG A 1 196 ? 7.805 23.188 -44.644 1.00 39.16 196 ARG A O 1
ATOM 1504 N N . ARG A 1 197 ? 6.009 23.863 -45.872 1.00 44.75 197 ARG A N 1
ATOM 1505 C CA . ARG A 1 197 ? 5.650 22.675 -46.681 1.00 44.75 197 ARG A CA 1
ATOM 1506 C C . ARG A 1 197 ? 4.678 21.691 -46.019 1.00 44.75 197 ARG A C 1
ATOM 1508 O O . ARG A 1 197 ? 5.021 20.561 -45.725 1.00 44.75 197 ARG A O 1
ATOM 1515 N N . ALA A 1 198 ? 3.423 22.116 -45.880 1.00 41.88 198 ALA A N 1
ATOM 1516 C CA . ALA A 1 198 ? 2.303 21.177 -45.848 1.00 41.88 198 ALA A CA 1
ATOM 1517 C C . ALA A 1 198 ? 1.796 21.002 -47.285 1.00 41.88 198 ALA A C 1
ATOM 1519 O O . ALA A 1 198 ? 1.519 22.006 -47.952 1.00 41.88 198 ALA A O 1
ATOM 1520 N N . THR A 1 199 ? 1.690 19.763 -47.761 1.00 56.22 199 THR A N 1
ATOM 1521 C CA . THR A 1 199 ? 1.069 19.460 -49.055 1.00 56.22 199 THR A CA 1
ATOM 1522 C C . THR A 1 199 ? -0.406 19.877 -49.036 1.00 56.22 199 THR A C 1
ATOM 1524 O O . THR A 1 199 ? -1.059 19.925 -47.988 1.00 56.22 199 THR A O 1
ATOM 1527 N N . THR A 1 200 ? -0.958 20.220 -50.200 1.00 49.09 200 THR A N 1
ATOM 1528 C CA . THR A 1 200 ? -2.352 20.678 -50.341 1.00 49.09 200 THR A CA 1
ATOM 1529 C C . THR A 1 200 ? -3.359 19.665 -49.774 1.00 49.09 200 THR A C 1
ATOM 1531 O O . THR A 1 200 ? -4.380 20.069 -49.218 1.00 49.09 200 THR A O 1
ATOM 1534 N N . ALA A 1 201 ? -3.044 18.365 -49.828 1.00 48.38 201 ALA A N 1
ATOM 1535 C CA . ALA A 1 201 ? -3.842 17.294 -49.232 1.00 48.38 201 ALA A CA 1
ATOM 1536 C C . ALA A 1 201 ? -3.910 17.386 -47.694 1.00 48.38 201 ALA A C 1
ATOM 1538 O O . ALA A 1 201 ? -5.004 17.357 -47.131 1.00 48.38 201 ALA A O 1
ATOM 1539 N N . ALA A 1 202 ? -2.777 17.612 -47.019 1.00 48.81 202 ALA A N 1
ATOM 1540 C CA . ALA A 1 202 ? -2.726 17.764 -45.562 1.00 48.81 202 ALA A CA 1
ATOM 1541 C C . ALA A 1 202 ? -3.516 18.993 -45.073 1.00 48.81 202 ALA A C 1
ATOM 1543 O O . ALA A 1 202 ? -4.196 18.938 -44.049 1.00 48.81 202 ALA A O 1
ATOM 1544 N N . ARG A 1 203 ? -3.501 20.095 -45.840 1.00 53.00 203 ARG A N 1
ATOM 1545 C CA . ARG A 1 203 ? -4.307 21.294 -45.537 1.00 53.00 203 ARG A CA 1
ATOM 1546 C C . ARG A 1 203 ? -5.808 21.049 -45.689 1.00 53.00 203 ARG A C 1
ATOM 1548 O O . ARG A 1 203 ? -6.582 21.523 -44.863 1.00 53.00 203 ARG A O 1
ATOM 1555 N N . ARG A 1 204 ? -6.221 20.304 -46.720 1.00 55.31 204 ARG A N 1
ATOM 1556 C CA . ARG A 1 204 ? -7.633 19.951 -46.946 1.00 55.31 204 ARG A CA 1
ATOM 1557 C C . ARG A 1 204 ? -8.152 18.993 -45.878 1.00 55.31 204 ARG A C 1
ATOM 1559 O O . ARG A 1 204 ? -9.264 19.184 -45.394 1.00 55.31 204 ARG A O 1
ATOM 1566 N N . TYR A 1 205 ? -7.335 18.028 -45.458 1.00 57.75 205 TYR A N 1
ATOM 1567 C CA . TYR A 1 205 ? -7.682 17.129 -44.359 1.00 57.75 205 TYR A CA 1
ATOM 1568 C C . TYR A 1 205 ? -7.821 17.884 -43.029 1.00 57.75 205 TYR A C 1
ATOM 1570 O O . TYR A 1 205 ? -8.836 17.742 -42.352 1.00 57.75 205 TYR A O 1
ATOM 1578 N N . ALA A 1 206 ? -6.872 18.769 -42.699 1.00 53.66 206 ALA A N 1
ATOM 1579 C CA . ALA A 1 206 ? -6.943 19.606 -41.498 1.00 53.66 206 ALA A CA 1
ATOM 1580 C C . ALA A 1 206 ? -8.181 20.527 -41.482 1.00 53.66 206 ALA A C 1
ATOM 1582 O O . ALA A 1 206 ? -8.837 20.653 -40.449 1.00 53.66 206 ALA A O 1
ATOM 1583 N N . ALA A 1 207 ? -8.543 21.117 -42.628 1.00 58.84 207 ALA A N 1
ATOM 1584 C CA . ALA A 1 207 ? -9.744 21.945 -42.756 1.00 58.84 207 ALA A CA 1
ATOM 1585 C C . ALA A 1 207 ? -11.040 21.134 -42.571 1.00 58.84 207 ALA A C 1
ATOM 1587 O O . ALA A 1 207 ? -11.970 21.588 -41.906 1.00 58.84 207 ALA A O 1
ATOM 1588 N N . ARG A 1 208 ? -11.097 19.911 -43.114 1.00 57.34 208 ARG A N 1
ATOM 1589 C CA . ARG A 1 208 ? -12.258 19.020 -42.964 1.00 57.34 208 ARG A CA 1
ATOM 1590 C C . ARG A 1 208 ? -12.403 18.506 -41.530 1.00 57.34 208 ARG A C 1
ATOM 1592 O O . ARG A 1 208 ? -13.513 18.448 -41.014 1.00 57.34 208 ARG A O 1
ATOM 1599 N N . TRP A 1 209 ? -11.285 18.217 -40.865 1.00 59.31 209 TRP A N 1
ATOM 1600 C CA . TRP A 1 209 ? -11.257 17.829 -39.454 1.00 59.31 209 TRP A CA 1
ATOM 1601 C C . TRP A 1 209 ? -11.744 18.967 -38.538 1.00 59.31 209 TRP A C 1
ATOM 1603 O O . TRP A 1 209 ? -12.565 18.732 -37.656 1.00 59.31 209 TRP A O 1
ATOM 1613 N N . GLN A 1 210 ? -11.339 20.217 -38.802 1.00 57.81 210 GLN A N 1
ATOM 1614 C CA . GLN A 1 210 ? -11.843 21.400 -38.084 1.00 57.81 210 GLN A CA 1
ATOM 1615 C C . GLN A 1 210 ? -13.351 21.629 -38.253 1.00 57.81 210 GLN A C 1
ATOM 1617 O O . GLN A 1 210 ? -14.003 22.065 -37.307 1.00 57.81 210 GLN A O 1
ATOM 1622 N N . LEU A 1 211 ? -13.919 21.334 -39.427 1.00 58.59 211 LEU A N 1
ATOM 1623 C CA . LEU A 1 211 ? -15.365 21.443 -39.659 1.00 58.59 211 LEU A CA 1
ATOM 1624 C C . LEU A 1 211 ? -16.166 20.400 -38.872 1.00 58.59 211 LEU A C 1
ATOM 1626 O O . LEU A 1 211 ? -17.279 20.685 -38.441 1.00 58.59 211 LEU A O 1
ATOM 1630 N N . GLN A 1 212 ? -15.608 19.203 -38.688 1.00 58.03 212 GLN A N 1
ATOM 1631 C CA . GLN A 1 212 ? -16.316 18.088 -38.062 1.00 58.03 212 GLN A CA 1
ATOM 1632 C C . GLN A 1 212 ? -16.148 18.037 -36.538 1.00 58.03 212 GLN A C 1
ATOM 1634 O O . GLN A 1 212 ? -17.054 17.581 -35.844 1.00 58.03 212 GLN A O 1
ATOM 1639 N N . PHE A 1 213 ? -15.020 18.521 -36.011 1.00 63.56 213 PHE A N 1
ATOM 1640 C CA . PHE A 1 213 ? -14.677 18.402 -34.588 1.00 63.56 213 PHE A CA 1
ATOM 1641 C C . PHE A 1 213 ? -14.439 19.749 -33.886 1.00 63.56 213 PHE A C 1
ATOM 1643 O O . PHE A 1 213 ? -14.125 19.775 -32.697 1.00 63.56 213 PHE A O 1
ATOM 1650 N N . GLY A 1 214 ? -14.632 20.866 -34.594 1.00 60.84 214 GLY A N 1
ATOM 1651 C CA . GLY A 1 214 ? -14.415 22.215 -34.074 1.00 60.84 214 GLY A CA 1
ATOM 1652 C C . GLY A 1 214 ? -12.933 22.617 -34.013 1.00 60.84 214 GLY A C 1
ATOM 1653 O O . GLY A 1 214 ? -12.035 21.804 -34.260 1.00 60.84 214 GLY A O 1
ATOM 1654 N N . PRO A 1 215 ? -12.634 23.899 -33.728 1.00 64.06 215 PRO A N 1
ATOM 1655 C CA . PRO A 1 215 ? -11.260 24.346 -33.538 1.00 64.06 215 PRO A CA 1
ATOM 1656 C C . PRO A 1 215 ? -10.649 23.681 -32.291 1.00 64.06 215 PRO A C 1
ATOM 1658 O O . PRO A 1 215 ? -11.358 23.457 -31.308 1.00 64.06 215 PRO A O 1
ATOM 1661 N N . PRO A 1 216 ? -9.336 23.388 -32.289 1.00 55.31 216 PRO A N 1
ATOM 1662 C CA . PRO A 1 216 ? -8.671 22.908 -31.084 1.00 55.31 216 PRO A CA 1
ATOM 1663 C C . PRO A 1 216 ? -8.820 23.938 -29.956 1.00 55.31 216 PRO A C 1
ATOM 1665 O O . PRO A 1 216 ? -8.801 25.146 -30.208 1.00 55.31 216 PRO A O 1
ATOM 1668 N N . ALA A 1 217 ? -8.951 23.456 -28.717 1.00 42.81 217 ALA A N 1
ATOM 1669 C CA . ALA A 1 217 ? -8.983 24.314 -27.538 1.00 42.81 217 ALA A CA 1
ATOM 1670 C C . ALA A 1 217 ? -7.759 25.255 -27.532 1.00 42.81 217 ALA A C 1
ATOM 1672 O O . ALA A 1 217 ? -6.663 24.825 -27.917 1.00 42.81 217 ALA A O 1
ATOM 1673 N N . PRO A 1 218 ? -7.919 26.530 -27.127 1.00 55.47 218 PRO A N 1
ATOM 1674 C CA . PRO A 1 218 ? -6.792 27.444 -27.042 1.00 55.47 218 PRO A CA 1
ATOM 1675 C C . PRO A 1 218 ? -5.717 26.855 -26.115 1.00 55.47 218 PRO A C 1
ATOM 1677 O O . PRO A 1 218 ? -6.053 26.154 -25.154 1.00 55.47 218 PRO A O 1
ATOM 1680 N N . PRO A 1 219 ? -4.426 27.109 -26.389 1.00 50.16 219 PRO A N 1
ATOM 1681 C CA . PRO A 1 219 ? -3.368 26.678 -25.490 1.00 50.16 219 PRO A CA 1
ATOM 1682 C C . PRO A 1 219 ? -3.628 27.250 -24.094 1.00 50.16 219 PRO A C 1
ATOM 1684 O O . PRO A 1 219 ? -4.055 28.399 -23.960 1.00 50.16 219 PRO A O 1
ATOM 1687 N N . ALA A 1 220 ? -3.368 26.443 -23.062 1.00 45.22 220 ALA A N 1
ATOM 1688 C CA . ALA A 1 220 ? -3.367 26.924 -21.686 1.00 45.22 220 ALA A CA 1
ATOM 1689 C C . ALA A 1 220 ? -2.475 28.179 -21.584 1.00 45.22 220 ALA A C 1
ATOM 1691 O O . ALA A 1 220 ? -1.451 28.241 -22.278 1.00 45.22 220 ALA A O 1
ATOM 1692 N N . PRO A 1 221 ? -2.854 29.185 -20.773 1.00 60.75 221 PRO A N 1
ATOM 1693 C CA . PRO A 1 221 ? -2.063 30.399 -20.633 1.00 60.75 221 PRO A CA 1
ATOM 1694 C C . PRO A 1 221 ? -0.622 30.040 -20.263 1.00 60.75 221 PRO A C 1
ATOM 1696 O O . PRO A 1 221 ? -0.381 29.135 -19.461 1.00 60.75 221 PRO A O 1
ATOM 1699 N N . ALA A 1 222 ? 0.330 30.723 -20.900 1.00 51.81 222 ALA A N 1
ATOM 1700 C CA . ALA A 1 222 ? 1.744 30.521 -20.634 1.00 51.81 222 ALA A CA 1
ATOM 1701 C C . ALA A 1 222 ? 2.015 30.736 -19.139 1.00 51.81 222 ALA A C 1
ATOM 1703 O O . ALA A 1 222 ? 1.583 31.731 -18.560 1.00 51.81 222 ALA A O 1
ATOM 1704 N N . PHE A 1 223 ? 2.707 29.774 -18.531 1.00 47.06 223 PHE A N 1
ATOM 1705 C CA . PHE A 1 223 ? 3.144 29.840 -17.145 1.00 47.06 223 PHE A CA 1
ATOM 1706 C C . PHE A 1 223 ? 4.022 31.084 -16.946 1.00 47.06 223 PHE A C 1
ATOM 1708 O O . PHE A 1 223 ? 5.058 31.221 -17.601 1.00 47.06 223 PHE A O 1
ATOM 1715 N N . ASP A 1 224 ? 3.590 31.997 -16.076 1.00 64.94 224 ASP A N 1
ATOM 1716 C CA . ASP A 1 224 ? 4.318 33.226 -15.777 1.00 64.94 224 ASP A CA 1
ATOM 1717 C C . ASP A 1 224 ? 5.459 32.932 -14.795 1.00 64.94 224 ASP A C 1
ATOM 1719 O O . ASP A 1 224 ? 5.262 32.780 -13.588 1.00 64.94 224 ASP A O 1
ATOM 1723 N N . ALA A 1 225 ? 6.675 32.834 -15.331 1.00 51.19 225 ALA A N 1
ATOM 1724 C CA . ALA A 1 225 ? 7.880 32.573 -14.552 1.00 51.19 225 ALA A CA 1
ATOM 1725 C C . ALA A 1 225 ? 8.255 33.724 -13.595 1.00 51.19 225 ALA A C 1
ATOM 1727 O O . ALA A 1 225 ? 9.112 33.526 -12.733 1.00 51.19 225 ALA A O 1
ATOM 1728 N N . SER A 1 226 ? 7.627 34.904 -13.698 1.00 54.91 226 SER A N 1
ATOM 1729 C CA . SER A 1 226 ? 7.905 36.027 -12.791 1.00 54.91 226 SER A CA 1
ATOM 1730 C C . SER A 1 226 ? 7.471 35.749 -11.345 1.00 54.91 226 SER A C 1
ATOM 1732 O O . SER A 1 226 ? 8.106 36.254 -10.418 1.00 54.91 226 SER A O 1
ATOM 1734 N N . LEU A 1 227 ? 6.508 34.838 -11.141 1.00 50.34 227 LEU A N 1
ATOM 1735 C CA . LEU A 1 227 ? 6.023 34.404 -9.822 1.00 50.34 227 LEU A CA 1
ATOM 1736 C C . LEU A 1 227 ? 7.029 33.547 -9.031 1.00 50.34 227 LEU A C 1
ATOM 1738 O O . LEU A 1 227 ? 6.815 33.285 -7.852 1.00 50.34 227 LEU A O 1
ATOM 1742 N N . LEU A 1 228 ? 8.135 33.112 -9.646 1.00 50.53 228 LEU A N 1
ATOM 1743 C CA . LEU A 1 228 ? 9.174 32.317 -8.975 1.00 50.53 228 LEU A CA 1
ATOM 1744 C C . LEU A 1 228 ? 10.310 33.163 -8.377 1.00 50.53 228 LEU A C 1
ATOM 1746 O O . LEU A 1 228 ? 11.181 32.622 -7.694 1.00 50.53 228 LEU A O 1
ATOM 1750 N N . THR A 1 229 ? 10.322 34.479 -8.604 1.00 48.31 229 THR A N 1
ATOM 1751 C CA . THR A 1 229 ? 11.439 35.338 -8.168 1.00 48.31 229 THR A CA 1
ATOM 1752 C C . THR A 1 229 ? 11.298 35.834 -6.724 1.00 48.31 229 THR A C 1
ATOM 1754 O O . THR A 1 229 ? 12.302 36.170 -6.101 1.00 48.31 229 THR A O 1
ATOM 1757 N N . GLU A 1 230 ? 10.094 35.823 -6.143 1.00 45.44 230 GLU A N 1
ATOM 1758 C CA . GLU A 1 230 ? 9.857 36.384 -4.800 1.00 45.44 230 GLU A CA 1
ATOM 1759 C C . GLU A 1 230 ? 10.199 35.433 -3.639 1.00 45.44 230 GLU A C 1
ATOM 1761 O O . GLU A 1 230 ? 10.365 35.882 -2.508 1.00 45.44 230 GLU A O 1
ATOM 1766 N N . SER A 1 231 ? 10.399 34.133 -3.881 1.00 45.69 231 SER A N 1
ATOM 1767 C CA . SER A 1 231 ? 10.734 33.180 -2.803 1.00 45.69 231 SER A CA 1
ATOM 1768 C C . SER A 1 231 ? 12.232 33.031 -2.519 1.00 45.69 231 SER A C 1
ATOM 1770 O O . SER A 1 231 ? 12.605 32.298 -1.605 1.00 45.69 231 SER A O 1
ATOM 1772 N N . ARG A 1 232 ? 13.116 33.701 -3.272 1.00 43.59 232 ARG A N 1
ATOM 1773 C CA . ARG A 1 232 ? 14.569 33.465 -3.171 1.00 43.59 232 ARG A CA 1
ATOM 1774 C C . ARG A 1 232 ? 15.311 34.398 -2.210 1.00 43.59 232 ARG A C 1
ATOM 1776 O O . ARG A 1 232 ? 16.448 34.103 -1.862 1.00 43.59 232 ARG A O 1
ATOM 1783 N N . THR A 1 233 ? 14.682 35.475 -1.747 1.00 47.97 233 THR A N 1
ATOM 1784 C CA . THR A 1 233 ? 15.285 36.450 -0.818 1.00 47.97 233 THR A CA 1
ATOM 1785 C C . THR A 1 233 ? 15.069 36.126 0.659 1.00 47.97 233 THR A C 1
ATOM 1787 O O . THR A 1 233 ? 15.815 36.628 1.489 1.00 47.97 233 THR A O 1
ATOM 1790 N N . LEU A 1 234 ? 14.116 35.255 1.011 1.00 49.44 234 LEU A N 1
ATOM 1791 C CA . LEU A 1 234 ? 13.839 34.916 2.416 1.00 49.44 234 LEU A CA 1
ATOM 1792 C C . LEU A 1 234 ? 14.751 33.822 2.993 1.00 49.44 234 LEU A C 1
ATOM 1794 O O . LEU A 1 234 ? 14.798 33.657 4.205 1.00 49.44 234 LEU A O 1
ATOM 1798 N N . HIS A 1 235 ? 15.493 33.083 2.161 1.00 45.97 235 HIS A N 1
ATOM 1799 C CA . HIS A 1 235 ? 16.294 31.950 2.645 1.00 45.97 235 HIS A CA 1
ATOM 1800 C C . HIS A 1 235 ? 17.744 32.313 3.006 1.00 45.97 235 HIS A C 1
ATOM 1802 O O . HIS A 1 235 ? 18.399 31.580 3.737 1.00 45.97 235 HIS A O 1
ATOM 1808 N N . THR A 1 236 ? 18.256 33.454 2.536 1.00 50.91 236 THR A N 1
ATOM 1809 C CA . THR A 1 236 ? 19.651 33.861 2.784 1.00 50.91 236 THR A CA 1
ATOM 1810 C C . THR A 1 236 ? 19.871 34.585 4.113 1.00 50.91 236 THR A C 1
ATOM 1812 O O . THR A 1 236 ? 21.003 34.613 4.593 1.00 50.91 236 TH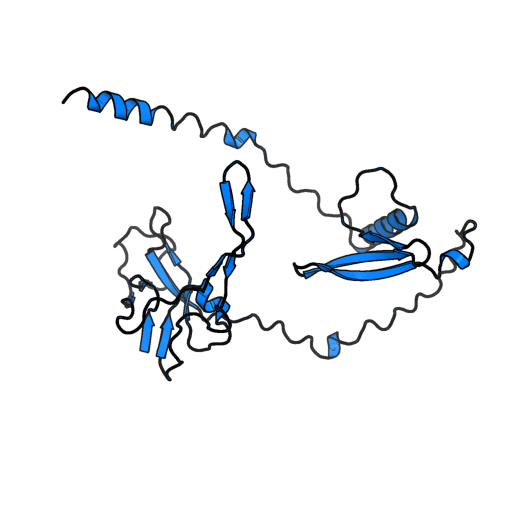R A O 1
ATOM 1815 N N . ASP A 1 237 ? 18.825 35.142 4.731 1.00 51.84 237 ASP A N 1
ATOM 1816 C CA . ASP A 1 237 ? 18.964 35.877 5.999 1.00 51.84 237 ASP A CA 1
ATOM 1817 C C . ASP A 1 237 ? 19.006 34.957 7.233 1.00 51.84 237 ASP A C 1
ATOM 1819 O O . ASP A 1 237 ? 19.684 35.279 8.214 1.00 51.84 237 ASP A O 1
ATOM 1823 N N . ASP A 1 238 ? 18.386 33.773 7.174 1.00 50.56 238 ASP A N 1
ATOM 1824 C CA . ASP A 1 238 ? 18.399 32.811 8.288 1.00 50.56 238 ASP A CA 1
ATOM 1825 C C . ASP A 1 238 ? 19.746 32.082 8.437 1.00 50.56 238 ASP A C 1
ATOM 1827 O O . ASP A 1 238 ? 20.204 31.834 9.556 1.00 50.56 238 ASP A O 1
ATOM 1831 N N . GLU A 1 239 ? 20.462 31.816 7.339 1.00 50.34 239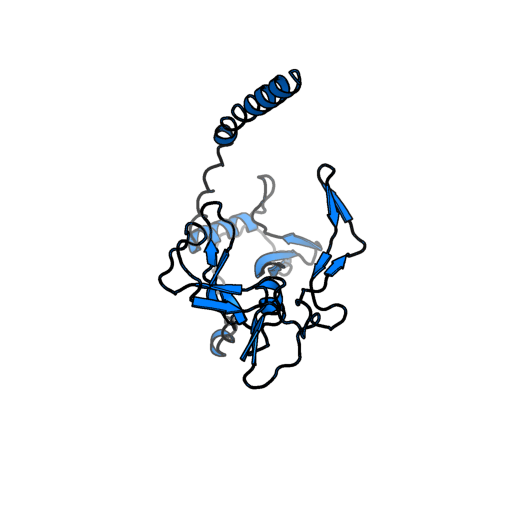 GLU A N 1
ATOM 1832 C CA . GLU A 1 239 ? 21.794 31.194 7.419 1.00 50.34 239 GLU A CA 1
ATOM 1833 C C . GLU A 1 239 ? 22.856 32.125 8.022 1.00 50.34 239 GLU A C 1
ATOM 1835 O O . GLU A 1 239 ? 23.858 31.656 8.574 1.00 50.34 239 GLU A O 1
ATOM 1840 N N . ARG A 1 240 ? 22.647 33.446 7.953 1.00 53.91 240 ARG A N 1
ATOM 1841 C CA . ARG A 1 240 ? 23.585 34.426 8.514 1.00 53.91 240 ARG A CA 1
ATOM 1842 C C . ARG A 1 240 ? 23.474 34.508 10.037 1.00 53.91 240 ARG A C 1
ATOM 1844 O O . ARG A 1 240 ? 24.500 34.562 10.705 1.00 53.91 240 ARG A O 1
ATOM 1851 N N . ARG A 1 241 ? 22.260 34.401 10.594 1.00 55.34 241 ARG A N 1
ATOM 1852 C CA . ARG A 1 241 ? 22.034 34.386 12.053 1.00 55.34 241 ARG A CA 1
ATOM 1853 C C . ARG A 1 241 ? 22.608 33.150 12.746 1.00 55.34 241 ARG A C 1
ATOM 1855 O O . ARG A 1 241 ? 23.118 33.261 13.853 1.00 55.34 241 ARG A O 1
ATOM 1862 N N . LEU A 1 242 ? 22.593 31.991 12.089 1.00 57.16 242 LEU A N 1
ATOM 1863 C CA . LEU A 1 242 ? 23.110 30.742 12.666 1.00 57.16 242 LEU A CA 1
ATOM 1864 C C . LEU A 1 242 ? 24.647 30.659 12.726 1.00 57.16 242 LEU A C 1
ATOM 1866 O O . LEU A 1 242 ? 25.181 29.793 13.423 1.00 57.16 242 LEU A O 1
ATOM 1870 N N . ARG A 1 243 ? 25.376 31.523 12.005 1.00 58.78 243 ARG A N 1
ATOM 1871 C CA . ARG A 1 243 ? 26.849 31.565 12.065 1.00 58.78 243 ARG A CA 1
ATOM 1872 C C . ARG A 1 243 ? 27.381 32.450 13.186 1.00 58.78 243 ARG A C 1
ATOM 1874 O O . ARG A 1 243 ? 28.410 32.096 13.757 1.00 58.78 243 ARG A O 1
ATOM 1881 N N . ASP A 1 244 ? 26.678 33.522 13.533 1.00 63.50 244 ASP A N 1
ATOM 1882 C CA . ASP A 1 244 ? 27.146 34.466 14.555 1.00 63.50 244 ASP A CA 1
ATOM 1883 C C . ASP A 1 244 ? 27.002 33.902 15.985 1.00 63.50 244 ASP A C 1
ATOM 1885 O O . ASP A 1 244 ? 27.801 34.225 16.861 1.00 63.50 244 ASP A O 1
ATOM 1889 N N . ASP A 1 245 ? 26.085 32.955 16.213 1.00 54.47 245 ASP A N 1
ATOM 1890 C CA . ASP A 1 245 ? 25.897 32.317 17.529 1.00 54.47 245 ASP A CA 1
ATOM 1891 C C . ASP A 1 245 ? 26.977 31.276 17.887 1.00 54.47 245 ASP A C 1
ATOM 1893 O O . ASP A 1 245 ? 27.101 30.864 19.041 1.00 54.47 245 ASP A O 1
ATOM 1897 N N . LYS A 1 246 ? 27.806 30.850 16.924 1.00 53.28 246 LYS A N 1
ATOM 1898 C CA . LYS A 1 246 ? 28.870 29.853 17.156 1.00 53.28 246 LYS A CA 1
ATOM 1899 C C . LYS A 1 246 ? 30.224 30.445 17.551 1.00 53.28 246 LYS A C 1
ATOM 1901 O O . LYS A 1 246 ? 31.138 29.673 17.821 1.00 53.28 246 LYS A O 1
ATOM 1906 N N . SER A 1 247 ? 30.378 31.770 17.603 1.00 54.88 247 SER A N 1
ATOM 1907 C CA . SER A 1 247 ? 31.660 32.407 17.960 1.00 54.88 247 SER A CA 1
ATOM 1908 C C . SER A 1 247 ? 31.806 32.801 19.435 1.00 54.88 247 SER A C 1
ATOM 1910 O O . SER A 1 247 ? 32.798 33.435 19.787 1.00 54.88 247 SER A O 1
ATOM 1912 N N . THR A 1 248 ? 30.850 32.445 20.296 1.00 58.25 248 THR A N 1
ATOM 1913 C CA . THR A 1 248 ? 30.806 32.914 21.698 1.00 58.25 248 THR A CA 1
ATOM 1914 C C . THR A 1 248 ? 30.905 31.809 22.756 1.00 58.25 248 THR A C 1
ATOM 1916 O O . THR A 1 248 ? 30.603 32.063 23.922 1.00 58.25 248 THR A O 1
ATOM 1919 N N . LEU A 1 249 ? 31.352 30.606 22.382 1.00 52.38 249 LEU A N 1
ATOM 1920 C CA . LEU A 1 249 ? 31.631 29.494 23.304 1.00 52.38 249 LEU A CA 1
ATOM 1921 C C . LEU A 1 249 ? 33.053 28.961 23.128 1.00 52.38 249 LEU A C 1
ATOM 1923 O O . LEU A 1 249 ? 33.470 28.786 21.961 1.00 52.38 249 LEU A O 1
#

Radius of gyration: 29.68 Å; Cα contacts (8 Å, |Δi|>4): 304; chains: 1; bounding box: 53×55×87 Å

Solvent-accessible surface area (backbone atoms only — not comparable to full-atom values): 15732 Å² total; per-residue (Å²): 86,81,42,28,28,35,89,53,67,44,30,32,34,49,80,83,59,57,61,55,41,60,86,79,78,64,73,56,75,40,77,42,59,43,42,88,90,46,71,54,55,50,70,29,73,42,77,45,102,50,70,50,73,60,98,85,42,79,45,71,45,65,52,72,42,43,60,93,82,40,67,40,71,65,76,79,91,49,92,74,45,34,41,33,35,51,61,71,50,33,58,75,47,32,88,45,88,49,44,30,16,76,28,70,61,26,19,31,84,91,62,51,79,66,30,22,43,42,74,38,64,48,64,68,79,72,70,73,70,72,52,74,75,72,66,56,65,80,68,74,75,74,73,70,82,73,86,65,94,82,71,76,97,71,64,76,81,70,65,85,38,64,45,79,46,78,46,68,47,101,83,73,49,80,38,52,34,46,36,34,68,90,74,70,51,74,50,72,66,60,101,77,76,76,97,76,82,76,54,74,66,60,54,53,51,53,53,53,48,36,73,75,69,46,75,78,79,78,79,76,80,79,82,69,70,74,77,66,62,75,71,66,70,72,64,64,61,60,62,55,58,66,56,65,72,66,77,80,121

Nearest PDB structures (foldseek):
  1a15-assembly1_A  TM=3.686E-01  e=1.878E-01  unclassified
  4jnf-assembly1_A  TM=4.845E-01  e=9.260E-01  Escherichia coli K-12
  2n55-assembly1_A  TM=3.520E-01  e=4.834E-01  Homo sapiens
  2v7y-assembly1_A  TM=4.616E-01  e=1.106E+00  Geobacillus kaustophilus HTA426
  7sk5-assembly1_B  TM=3.656E-01  e=5.128E-01  Homo sapiens

Foldseek 3Di:
DEAELAQAKAQAFALPDDQEDAPPPGHGPDIHGHDPVFHRFDWDKDFDPDWDDDPNDIGTDIDTHADVPHLGGDDDDDPPYAYEHDPVSQQRPQVDPRYKYADCFHAYPVRHTPHHNDIDRRHDPPPPPCPVVNVPDPPPPPPPPPPPVPDDDDDPVQVVFWDWDWDADPVRDTWIWIAGNVVRDIDTPDPDDDDPDDPPVNVVVVVVCCVVPNDPDPPDPPDDPVVVPVVPVPPVVVVVVVVVVVPPD

Mean predicted aligned error: 16.96 Å

Secondary structure (DSSP, 8-state):
-EEE-SSS-EEEPPTT--SB--TTSS--SEEEPBPSSSPPP---EEEEEEEEEETTEEEEEEEES-BTTB-TTPPPP-TT-EEE--HHHHHHTTT-TTEEEEEEEEE-TT--EEEEEEEE-----------GGGGS------------S---S--GGGTTTEEEEEEE-TTS-EEEEEEETTT--EEE--S---SS---HHHHHHHHHHHHHH-SPPP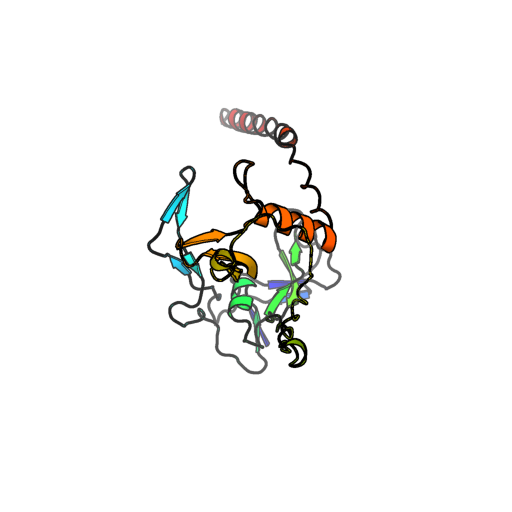PPPPP-GGGGSTTSSSSHHHHHHHHHGGG--

Sequence (249 aa):
MYVNLTPHPLHIYPLDTPDRIEPGSVAAARIIPPSSAHPPARLGQTVLDSCFRHDGIVVEDVAFGPEAGHTAALPDPVAGTWYIESLVVGLSASTRDDLLVPHAYVRDLEGSIIGPRKLARPSRFLRPEPTAEASAQPTAIAMDPLTDPIHGPYTDADRDDLFIEVLPDRWGRNFVCATSRSTGIQDAIGTRWGRRRATTAARRYAARWQLQFGPPAPPAPAFDASLLTESRTLHTDDERRLRDDKSTL

pLDDT: mean 73.68, std 21.1, range [35.47, 98.75]

Organism: NCBI:txid175570